Protein AF-A0A1Q9NP47-F1 (afdb_monomer_lite)

Foldseek 3Di:
DDKDFLVRDDAQWWFQDPVPRWIWGWHDWDDDQWIKTWTAGLQPRDIDIDTHGRGDMTHTFDKDKAKWKFDDDDPQWTWTARPVVRDIDIDRNVVLPPLSVVVVVCVVVVHIWMWIFIDGPPPHGRDTWGQGPNDTSDDDDDDDDDDPPPPVPPPPPPPVPPPDDDDDDDDDDDDDDDDDDDDDDDDDDDDDDDDPDDPPLPFAFDDQVLAPPRDPVLVCCCCPVVVQTTLVSLLPGDLVVSCPPPPDDSVSSVSSNVSSVVVSVD

Radius of gyration: 30.47 Å; chains: 1; bounding box: 44×69×100 Å

pLDDT: mean 70.66, std 21.63, range [24.2, 96.69]

Structure (mmCIF, N/CA/C/O backbone):
data_AF-A0A1Q9NP47-F1
#
_entry.id   AF-A0A1Q9NP47-F1
#
loop_
_atom_site.group_PDB
_atom_site.id
_atom_site.type_symbol
_atom_site.label_atom_id
_atom_site.label_alt_id
_atom_site.label_comp_id
_atom_site.label_asym_id
_atom_site.label_entity_id
_atom_site.label_seq_id
_atom_site.pdbx_PDB_ins_code
_atom_site.Cartn_x
_atom_site.Cartn_y
_atom_site.Cartn_z
_atom_site.occupancy
_atom_site.B_iso_or_equiv
_atom_site.auth_seq_id
_atom_site.auth_comp_id
_atom_site.auth_asym_id
_atom_site.auth_atom_id
_atom_site.pdbx_PDB_model_num
ATOM 1 N N . MET A 1 1 ? -14.670 -12.140 9.056 1.00 68.12 1 MET A N 1
ATOM 2 C CA . MET A 1 1 ? -15.083 -10.955 9.839 1.00 68.12 1 MET A CA 1
ATOM 3 C C . MET A 1 1 ? -15.782 -11.417 11.116 1.00 68.12 1 MET A C 1
ATOM 5 O O . MET A 1 1 ? -16.673 -12.253 11.025 1.00 68.12 1 MET A O 1
ATOM 9 N N . GLU A 1 2 ? -15.344 -10.929 12.281 1.00 85.25 2 GLU A N 1
ATOM 10 C CA . GLU A 1 2 ? -15.780 -11.351 13.629 1.00 85.25 2 GLU A CA 1
ATOM 11 C C . GLU A 1 2 ? -16.410 -10.165 14.385 1.00 85.25 2 GLU A C 1
ATOM 13 O O . GLU A 1 2 ? -15.978 -9.024 14.214 1.00 85.25 2 GLU A O 1
ATOM 18 N N . TYR A 1 3 ? -17.405 -10.425 15.241 1.00 89.94 3 TYR A N 1
ATOM 19 C CA . TYR A 1 3 ? -17.986 -9.423 16.141 1.00 89.94 3 TYR A CA 1
ATOM 20 C C . TYR A 1 3 ? -17.528 -9.639 17.588 1.00 89.94 3 TYR A C 1
ATOM 22 O O . TYR A 1 3 ? -17.576 -10.761 18.086 1.00 89.94 3 TYR A O 1
ATOM 30 N N . LYS A 1 4 ? -17.181 -8.550 18.285 1.00 90.94 4 LYS A N 1
ATOM 31 C CA . LYS A 1 4 ? -16.903 -8.531 19.734 1.00 90.94 4 LYS A CA 1
ATOM 32 C C . LYS A 1 4 ? -17.772 -7.517 20.460 1.00 90.94 4 LYS A C 1
ATOM 34 O O . LYS A 1 4 ? -18.111 -6.463 19.921 1.00 90.94 4 LYS A O 1
ATOM 39 N N . THR A 1 5 ? -18.128 -7.807 21.703 1.00 93.62 5 THR A N 1
ATOM 40 C CA . THR A 1 5 ? -18.812 -6.849 22.579 1.00 93.62 5 THR A CA 1
ATOM 41 C C . THR A 1 5 ? -17.842 -5.817 23.150 1.00 93.62 5 THR A C 1
ATOM 43 O O . THR A 1 5 ? -16.641 -6.059 23.266 1.00 93.62 5 THR A O 1
ATOM 46 N N . ALA A 1 6 ? -18.368 -4.680 23.612 1.00 91.31 6 ALA A N 1
ATOM 47 C CA . ALA A 1 6 ? -17.587 -3.623 24.263 1.00 91.31 6 ALA A CA 1
ATOM 48 C C . ALA A 1 6 ? -16.682 -4.110 25.418 1.00 91.31 6 ALA A C 1
ATOM 50 O O . ALA A 1 6 ? -15.676 -3.469 25.717 1.00 91.31 6 ALA A O 1
ATOM 51 N N . LYS A 1 7 ? -17.049 -5.210 26.093 1.00 91.25 7 LYS A N 1
ATOM 52 C CA . LYS A 1 7 ? -16.270 -5.811 27.190 1.00 91.25 7 LYS A CA 1
ATOM 53 C C . LYS A 1 7 ? -15.133 -6.719 26.713 1.00 91.25 7 LYS A C 1
ATOM 55 O O . LYS A 1 7 ? -14.188 -6.926 27.466 1.00 91.25 7 LYS A O 1
ATOM 60 N N . GLU A 1 8 ? -15.248 -7.274 25.512 1.00 93.88 8 GLU A N 1
ATOM 61 C CA . GLU A 1 8 ? -14.278 -8.211 24.930 1.00 93.88 8 GLU A CA 1
AT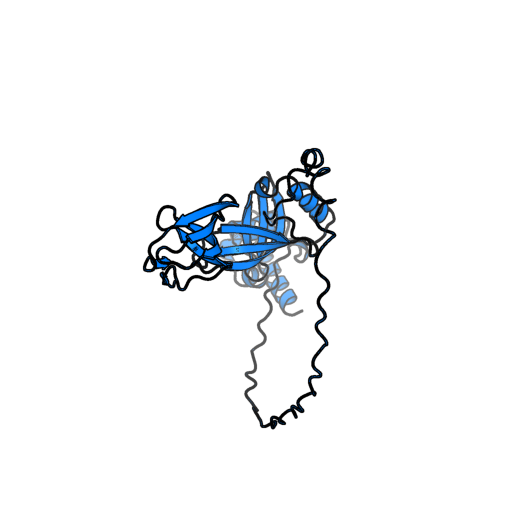OM 62 C C . GLU A 1 8 ? -13.194 -7.501 24.121 1.00 93.88 8 GLU A C 1
ATOM 64 O O . GLU A 1 8 ? -12.139 -8.086 23.871 1.00 93.88 8 GLU A O 1
ATOM 69 N N . LEU A 1 9 ? -13.453 -6.249 23.735 1.00 93.00 9 LEU A N 1
ATOM 70 C CA . LEU A 1 9 ? -12.489 -5.416 23.038 1.00 93.00 9 LEU A CA 1
ATOM 71 C C . LEU A 1 9 ? -11.222 -5.203 23.875 1.00 93.00 9 LEU A C 1
ATOM 73 O O . LEU A 1 9 ? -11.258 -5.092 25.106 1.00 93.00 9 LEU A O 1
ATOM 77 N N . LYS A 1 10 ? -10.091 -5.090 23.185 1.00 92.88 10 LYS A N 1
ATOM 78 C CA . LYS A 1 10 ? -8.774 -4.846 23.775 1.00 92.88 10 LYS A CA 1
ATOM 79 C C . LYS A 1 10 ? -8.108 -3.622 23.143 1.00 92.88 10 LYS A C 1
ATOM 81 O O . LYS A 1 10 ? -8.358 -3.298 21.982 1.00 92.88 10 LYS A O 1
ATOM 86 N N . PRO A 1 11 ? -7.222 -2.930 23.882 1.00 89.81 11 PRO A N 1
ATOM 87 C CA . PRO A 1 11 ? -6.343 -1.930 23.288 1.00 89.81 11 PRO A CA 1
ATOM 88 C C . PRO A 1 11 ? -5.580 -2.496 22.084 1.00 89.81 11 PRO A C 1
ATOM 90 O O . PRO A 1 11 ? -5.156 -3.652 22.118 1.00 89.81 11 PRO A O 1
ATOM 93 N N . LYS A 1 12 ? -5.351 -1.653 21.073 1.00 84.50 12 LYS A N 1
ATOM 94 C CA . LYS A 1 12 ? -4.722 -1.957 19.775 1.00 84.50 12 LYS A CA 1
ATOM 95 C C . LYS A 1 12 ? -5.559 -2.783 18.794 1.00 84.50 12 LYS A C 1
ATOM 97 O O . LYS A 1 12 ? -5.107 -2.961 17.669 1.00 84.50 12 LYS A O 1
ATOM 102 N N . GLU A 1 13 ? -6.748 -3.255 19.168 1.00 87.31 13 GLU A N 1
ATOM 103 C CA . GLU A 1 13 ? -7.676 -3.832 18.189 1.00 87.31 13 GLU A CA 1
ATOM 104 C C . GLU A 1 13 ? -8.268 -2.738 17.287 1.00 87.31 13 GLU A C 1
ATOM 106 O O . GLU A 1 13 ? -8.349 -1.565 17.671 1.00 87.31 13 GLU A O 1
ATOM 111 N N . TYR A 1 14 ? -8.689 -3.143 16.089 1.00 85.25 14 TYR A N 1
ATOM 112 C CA . TYR A 1 14 ? -9.306 -2.273 15.097 1.00 85.25 14 TYR A CA 1
ATOM 113 C C . TYR A 1 14 ? -10.771 -2.654 14.918 1.00 85.25 14 TYR A C 1
ATOM 115 O O . TYR A 1 14 ? -11.108 -3.836 14.839 1.00 85.25 14 TYR A O 1
ATOM 123 N N . ILE A 1 15 ? -11.644 -1.655 14.861 1.00 86.38 15 ILE A N 1
ATOM 124 C CA . ILE A 1 15 ? -13.088 -1.839 14.696 1.00 86.38 15 ILE A CA 1
ATOM 125 C C . ILE A 1 15 ? -13.610 -0.977 13.553 1.00 86.38 15 ILE A C 1
ATOM 127 O O . ILE A 1 15 ? -13.111 0.126 13.334 1.00 86.38 15 ILE A O 1
ATOM 131 N N . ILE A 1 16 ? -14.634 -1.460 12.857 1.00 80.44 16 ILE A N 1
ATOM 132 C CA . ILE A 1 16 ? -15.360 -0.683 11.849 1.00 80.44 16 ILE A CA 1
ATOM 133 C C . ILE A 1 16 ? -16.470 0.097 12.553 1.00 80.44 16 ILE A C 1
ATOM 135 O O . ILE A 1 16 ? -17.273 -0.476 13.298 1.00 80.44 16 ILE A O 1
ATOM 139 N N . ASN A 1 17 ? -16.513 1.408 12.327 1.00 75.56 17 ASN A N 1
ATOM 140 C CA . ASN A 1 17 ? -17.618 2.237 12.771 1.00 75.56 17 ASN A CA 1
ATOM 141 C C . ASN A 1 17 ? -18.866 1.926 11.934 1.00 75.56 17 ASN A C 1
ATOM 143 O O . ASN A 1 17 ? -18.848 2.212 10.737 1.00 75.56 17 ASN A O 1
ATOM 147 N N . PRO A 1 18 ? -19.961 1.417 12.527 1.00 67.75 18 PRO A N 1
ATOM 148 C CA . PRO A 1 18 ? -21.175 1.120 11.771 1.00 67.75 18 PRO A CA 1
ATOM 149 C C . PRO A 1 18 ? -21.827 2.364 11.153 1.00 67.75 18 PRO A C 1
ATOM 151 O O . PRO A 1 18 ? -22.578 2.232 10.196 1.00 67.75 18 PRO A O 1
ATOM 154 N N . ASP A 1 19 ? -21.557 3.558 11.693 1.00 74.25 19 ASP A N 1
ATOM 155 C CA . ASP A 1 19 ? -22.213 4.791 11.246 1.00 74.25 19 ASP A CA 1
ATOM 156 C C . ASP A 1 19 ? -21.455 5.506 10.116 1.00 74.25 19 ASP A C 1
ATOM 158 O O . ASP A 1 19 ? -21.981 6.446 9.522 1.00 74.25 19 ASP A O 1
ATOM 162 N N . SER A 1 20 ? -20.198 5.136 9.846 1.00 67.19 20 SER A N 1
ATOM 163 C CA . SER A 1 20 ? -19.351 5.895 8.915 1.00 67.19 20 SER A CA 1
ATOM 164 C C . SER A 1 20 ? -18.375 5.065 8.084 1.00 67.19 20 SER A C 1
ATOM 166 O O . SER A 1 20 ? -17.533 5.668 7.424 1.00 67.19 20 SER A O 1
ATOM 168 N N . ASP A 1 21 ? -18.404 3.733 8.191 1.00 64.62 21 ASP A N 1
ATOM 169 C CA . ASP A 1 21 ? -17.462 2.778 7.573 1.00 64.62 21 ASP A CA 1
ATOM 170 C C . ASP A 1 21 ? -15.966 3.067 7.829 1.00 64.62 21 ASP A C 1
ATOM 172 O O . ASP A 1 21 ? -15.079 2.427 7.267 1.00 64.62 21 ASP A O 1
ATOM 176 N N . ASN A 1 22 ? -15.656 4.014 8.719 1.00 71.50 22 ASN A N 1
ATOM 177 C CA . ASN A 1 22 ? -14.288 4.341 9.097 1.00 71.50 22 ASN A CA 1
ATOM 178 C C . ASN A 1 22 ? -13.761 3.264 10.040 1.00 71.50 22 ASN A C 1
ATOM 180 O O . ASN A 1 22 ? -14.498 2.738 10.876 1.00 71.50 22 ASN A O 1
ATOM 184 N N . VAL A 1 23 ? -12.457 3.010 9.980 1.00 77.25 23 VAL A N 1
ATOM 185 C CA . VAL A 1 23 ? -11.805 2.120 10.937 1.00 77.25 23 VAL A CA 1
ATOM 186 C C . VAL A 1 23 ? -11.191 2.905 12.073 1.00 77.25 23 VAL A C 1
ATOM 188 O O . VAL A 1 23 ? -10.493 3.902 11.881 1.00 77.25 23 VAL A O 1
ATOM 191 N N . PHE A 1 24 ? -11.464 2.428 13.278 1.00 82.81 24 PHE A N 1
ATOM 192 C CA . PHE A 1 24 ? -10.995 3.008 14.517 1.00 82.81 24 PHE A CA 1
ATOM 193 C C . PHE A 1 24 ? -10.013 2.061 15.194 1.00 82.81 24 PHE A C 1
ATOM 195 O O . PHE A 1 24 ? -10.311 0.885 15.392 1.00 82.81 24 PHE A O 1
ATOM 202 N N . GLN A 1 25 ? -8.863 2.586 15.609 1.00 85.88 25 GLN A N 1
ATOM 203 C CA . GLN A 1 25 ? -7.934 1.876 16.481 1.00 85.88 25 GLN A CA 1
ATOM 204 C C . GLN A 1 25 ? -8.279 2.163 17.940 1.00 85.88 25 GLN A C 1
ATOM 206 O O . GLN A 1 25 ? -8.319 3.321 18.367 1.00 85.88 25 GLN A O 1
ATOM 211 N N . ILE A 1 26 ? -8.473 1.118 18.735 1.00 89.50 26 ILE A N 1
ATOM 212 C CA . ILE A 1 26 ? -8.748 1.256 20.163 1.00 89.50 26 ILE A CA 1
ATOM 213 C C . ILE A 1 26 ? -7.464 1.642 20.900 1.00 89.50 26 ILE A C 1
ATOM 215 O O . ILE A 1 26 ? -6.477 0.908 20.889 1.00 89.50 26 ILE A O 1
ATOM 219 N N . ILE A 1 27 ? -7.488 2.774 21.606 1.00 89.44 27 ILE A N 1
ATOM 220 C CA . ILE A 1 27 ? -6.359 3.243 22.420 1.00 89.44 27 ILE A CA 1
ATOM 221 C C . ILE A 1 27 ? -6.476 2.693 23.840 1.00 89.44 27 ILE A C 1
ATOM 223 O O . ILE A 1 27 ? -5.550 2.067 24.349 1.00 89.44 27 ILE A O 1
ATOM 227 N N . THR A 1 28 ? -7.616 2.925 24.494 1.00 94.25 28 THR A N 1
ATOM 228 C CA . THR A 1 28 ? -7.887 2.409 25.843 1.00 94.25 28 THR A CA 1
ATOM 229 C C . THR A 1 28 ? -9.365 2.115 26.030 1.00 94.25 28 THR A C 1
ATOM 231 O O . THR A 1 28 ? -10.225 2.714 25.383 1.00 94.25 28 THR A O 1
ATOM 234 N N . ILE A 1 29 ? -9.653 1.205 26.959 1.00 95.06 29 ILE A N 1
ATOM 235 C CA . ILE A 1 29 ? -11.011 0.858 27.367 1.00 95.06 29 ILE A CA 1
ATOM 236 C C . ILE A 1 29 ? -11.077 0.946 28.886 1.00 95.06 29 ILE A C 1
ATOM 238 O O . ILE A 1 29 ? -10.273 0.336 29.592 1.00 95.06 29 ILE A O 1
ATOM 242 N N . LYS A 1 30 ? -12.050 1.698 29.395 1.00 94.81 30 LYS A N 1
ATOM 243 C CA . LYS A 1 30 ? -12.407 1.708 30.815 1.00 94.81 30 LYS A CA 1
ATOM 244 C C . LYS A 1 30 ? -13.701 0.932 30.983 1.00 94.81 30 LYS A C 1
ATOM 246 O O . LYS A 1 30 ? -14.768 1.392 30.571 1.00 94.81 30 LYS A O 1
ATOM 251 N N . LEU A 1 31 ? -13.587 -0.256 31.569 1.00 91.25 31 LEU A N 1
ATOM 252 C CA . LEU A 1 31 ? -14.731 -1.113 31.853 1.00 91.25 31 LEU A CA 1
ATOM 253 C C . LEU A 1 31 ? -15.566 -0.531 33.003 1.00 91.25 31 LEU A C 1
ATOM 255 O O . LEU A 1 31 ? -15.042 0.040 33.956 1.00 91.25 31 LEU A O 1
ATOM 259 N N . GLY A 1 32 ? -16.882 -0.679 32.896 1.00 87.50 32 GLY A N 1
ATOM 260 C CA . GLY A 1 32 ? -17.873 -0.241 33.876 1.00 87.50 32 GLY A CA 1
ATOM 261 C C . GLY A 1 32 ? -19.278 -0.603 33.392 1.00 87.50 32 GLY A C 1
ATOM 262 O O . GLY A 1 32 ? -19.419 -1.256 32.357 1.00 87.50 32 GLY A O 1
ATOM 263 N N . ASN A 1 33 ? -20.323 -0.149 34.094 1.00 87.81 33 ASN A N 1
ATOM 264 C CA . ASN A 1 33 ? -21.716 -0.365 33.657 1.00 87.81 33 ASN A CA 1
ATOM 265 C C . ASN A 1 33 ? -21.980 0.195 32.248 1.00 87.81 33 ASN A C 1
ATOM 267 O O . ASN A 1 33 ? -22.772 -0.360 31.492 1.00 87.81 33 ASN A O 1
ATOM 271 N N . LYS A 1 34 ? -21.278 1.273 31.888 1.00 92.19 34 LYS A N 1
ATOM 272 C CA . LYS A 1 34 ? -21.183 1.792 30.523 1.00 92.19 34 LYS A CA 1
ATOM 273 C C . LYS A 1 34 ? -19.702 1.906 30.154 1.00 92.19 34 LYS A C 1
ATOM 275 O O . LYS A 1 34 ? -19.054 2.837 30.646 1.00 92.19 34 LYS A O 1
ATOM 280 N N . PRO A 1 35 ? -19.143 0.956 29.382 1.00 94.00 35 PRO A N 1
ATOM 281 C CA . PRO A 1 35 ? -17.756 1.031 28.948 1.00 94.00 35 PRO A CA 1
ATOM 282 C C . PRO A 1 35 ? -17.462 2.346 28.226 1.00 94.00 35 PRO A C 1
ATOM 284 O O . PRO A 1 35 ? -18.265 2.809 27.410 1.00 94.00 35 PRO A O 1
ATOM 287 N N . ARG A 1 36 ? -16.306 2.936 28.535 1.00 95.94 36 ARG A N 1
ATOM 288 C CA . ARG A 1 36 ? -15.776 4.100 27.816 1.00 95.94 36 ARG A CA 1
ATOM 289 C C . ARG A 1 36 ? -14.622 3.649 26.944 1.00 95.94 36 ARG A C 1
ATOM 291 O O . ARG A 1 36 ? -13.658 3.078 27.458 1.00 95.94 36 ARG A O 1
ATOM 298 N N . ILE A 1 37 ? -14.738 3.888 25.648 1.00 95.50 37 ILE A N 1
ATOM 299 C CA . ILE A 1 37 ? -13.761 3.465 24.650 1.00 95.50 37 ILE A CA 1
ATOM 300 C C . ILE A 1 37 ? -13.136 4.728 24.074 1.00 95.50 37 ILE A C 1
ATOM 302 O O . ILE A 1 37 ? -13.826 5.536 23.453 1.00 95.50 37 ILE A O 1
ATOM 306 N N . MET A 1 38 ? -11.833 4.895 24.284 1.00 94.88 38 MET A N 1
ATOM 307 C CA . MET A 1 38 ? -11.046 5.897 23.573 1.00 94.88 38 MET A CA 1
ATOM 308 C C . MET A 1 38 ? -10.450 5.258 22.328 1.00 94.88 38 MET A C 1
ATOM 310 O O . MET A 1 38 ? -9.785 4.222 22.423 1.00 94.88 38 MET A O 1
ATOM 314 N N . TYR A 1 39 ? -10.636 5.896 21.182 1.00 89.25 39 TYR A N 1
ATOM 315 C CA . TYR A 1 39 ? -10.167 5.392 19.898 1.00 89.25 39 TYR A CA 1
ATOM 316 C C . TYR A 1 39 ? -9.571 6.507 19.040 1.00 89.25 39 TYR A C 1
ATOM 318 O O . TYR A 1 39 ? -9.828 7.694 19.261 1.00 89.25 39 TYR A O 1
ATOM 326 N N . ARG A 1 40 ? -8.757 6.107 18.066 1.00 81.94 40 ARG A N 1
ATOM 327 C CA . ARG A 1 40 ? -8.233 6.954 16.994 1.00 81.94 40 ARG A CA 1
ATOM 328 C C . ARG A 1 40 ? -8.942 6.588 15.702 1.00 81.94 40 ARG A C 1
ATOM 330 O O . ARG A 1 40 ? -8.904 5.426 15.309 1.00 81.94 40 ARG A O 1
ATOM 337 N N . ASP A 1 41 ? -9.560 7.564 15.054 1.00 78.31 41 ASP A N 1
ATOM 338 C CA . ASP A 1 41 ? -10.041 7.402 13.684 1.00 78.31 41 ASP A CA 1
ATOM 339 C C . ASP A 1 41 ? -8.835 7.351 12.742 1.00 78.31 41 ASP A C 1
ATOM 341 O O . ASP A 1 41 ? -8.027 8.281 12.730 1.00 78.31 41 ASP A O 1
ATOM 345 N N . LEU A 1 42 ? -8.676 6.255 11.998 1.00 69.88 42 LEU A N 1
ATOM 346 C CA . LEU A 1 42 ? -7.534 6.082 11.100 1.00 69.88 42 LEU A CA 1
ATOM 347 C C . LEU A 1 42 ? -7.600 7.014 9.885 1.00 69.88 42 LEU A C 1
ATOM 349 O O . LEU A 1 42 ? -6.559 7.375 9.352 1.00 69.88 42 LEU A O 1
ATOM 353 N N . LYS A 1 43 ? -8.787 7.479 9.482 1.00 65.69 43 LYS A N 1
ATOM 354 C CA . LYS A 1 43 ? -8.939 8.353 8.310 1.00 65.69 43 LYS A CA 1
ATOM 355 C C . LYS A 1 43 ? -8.409 9.768 8.546 1.00 65.69 43 LYS A C 1
ATOM 357 O O . LYS A 1 43 ? -7.917 10.408 7.626 1.00 65.69 43 LYS A O 1
ATOM 362 N N . ASN A 1 44 ? -8.580 10.296 9.756 1.00 65.56 44 ASN A N 1
ATOM 363 C CA . ASN A 1 44 ? -8.275 11.697 10.081 1.00 65.56 44 ASN A CA 1
ATOM 364 C C . ASN A 1 44 ? -7.393 11.856 11.331 1.00 65.56 44 ASN A C 1
ATOM 366 O O . ASN A 1 44 ? -7.189 12.974 11.804 1.00 65.56 44 ASN A O 1
ATOM 370 N N . SER A 1 45 ? -6.904 10.748 11.892 1.00 67.56 45 SER A N 1
ATOM 371 C CA . SER A 1 45 ? -6.060 10.683 13.093 1.00 67.56 45 SER A CA 1
ATOM 372 C C . SER A 1 45 ? -6.672 11.299 14.360 1.00 67.56 45 SER A C 1
ATOM 374 O O . SER A 1 45 ? -5.985 11.450 15.378 1.00 67.56 45 SER A O 1
ATOM 376 N N . LYS A 1 46 ? -7.967 11.640 14.355 1.00 78.69 46 LYS A N 1
ATOM 377 C CA . LYS A 1 46 ? -8.6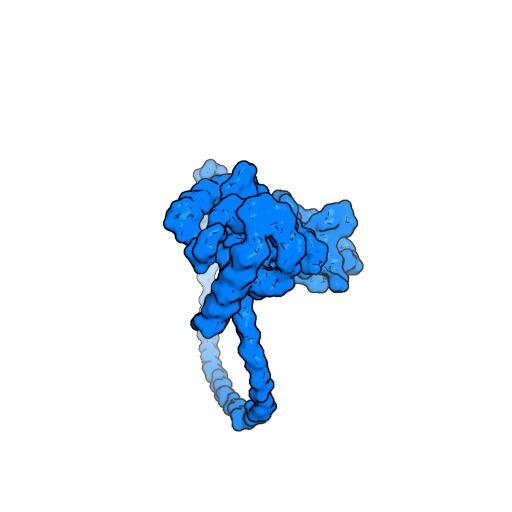35 12.273 15.493 1.00 78.69 46 LYS A CA 1
ATOM 378 C C . LYS A 1 46 ? -8.867 11.255 16.600 1.00 78.69 46 LYS A C 1
ATOM 380 O O . LYS A 1 46 ? -9.445 10.191 16.391 1.00 78.69 46 LYS A O 1
ATOM 385 N N . ILE A 1 47 ? -8.467 11.624 17.813 1.00 86.12 47 ILE A N 1
ATOM 386 C CA . ILE A 1 47 ? -8.760 10.849 19.019 1.00 86.12 47 ILE A CA 1
ATOM 387 C C . ILE A 1 47 ? -10.105 11.303 19.579 1.00 86.12 47 ILE A C 1
ATOM 389 O O . ILE A 1 47 ? -10.328 12.500 19.768 1.00 86.12 47 ILE A O 1
ATOM 393 N N . SER A 1 48 ? -10.995 10.351 19.839 1.00 90.00 48 SER A N 1
ATOM 394 C CA . SER A 1 48 ? -12.319 10.590 20.421 1.00 90.00 48 SER A CA 1
ATOM 395 C C . SER A 1 48 ? -12.637 9.545 21.494 1.00 90.00 48 SER A C 1
ATOM 397 O O . SER A 1 48 ? -11.971 8.513 21.596 1.00 90.00 48 SER A O 1
ATOM 399 N N . GLU A 1 49 ? -13.637 9.830 22.328 1.00 94.75 49 GLU A N 1
ATOM 400 C CA . GLU A 1 49 ? -14.162 8.906 23.337 1.00 94.75 49 GLU A CA 1
ATOM 401 C C . GLU A 1 49 ? -15.645 8.651 23.056 1.00 94.75 49 GLU A C 1
ATOM 403 O O . GLU A 1 49 ? -16.397 9.592 22.800 1.00 94.75 49 GLU A O 1
ATOM 408 N N . ILE A 1 50 ? -16.067 7.389 23.137 1.00 92.88 50 ILE A N 1
ATOM 409 C CA . ILE A 1 50 ? -17.480 6.996 23.120 1.00 92.88 50 ILE A CA 1
ATOM 410 C C . ILE A 1 50 ? -17.838 6.245 24.396 1.00 92.88 50 ILE A C 1
ATOM 412 O O . ILE A 1 50 ? -17.036 5.497 24.961 1.00 92.88 50 ILE A O 1
ATOM 416 N N . ILE A 1 51 ? -19.080 6.430 24.834 1.00 95.75 51 ILE A N 1
ATOM 417 C CA . ILE A 1 51 ? -19.671 5.709 25.958 1.00 95.75 51 ILE A CA 1
ATOM 418 C C . ILE A 1 51 ? -20.763 4.814 25.390 1.00 95.75 51 ILE A C 1
ATOM 420 O O . ILE A 1 51 ? -21.718 5.308 24.793 1.00 95.75 51 ILE A O 1
ATOM 424 N N . VAL A 1 52 ? -20.633 3.505 25.578 1.00 93.38 52 VAL A N 1
ATOM 425 C CA . VAL A 1 52 ? -21.533 2.516 24.966 1.00 93.38 52 VAL A CA 1
ATOM 426 C C . VAL A 1 52 ? -22.143 1.585 26.006 1.00 93.38 52 VAL A C 1
ATOM 428 O O . VAL A 1 52 ? -21.730 1.562 27.167 1.00 93.38 52 VAL A O 1
ATOM 431 N N . SER A 1 53 ? -23.164 0.824 25.608 1.00 93.25 53 SER A N 1
ATOM 432 C CA . SER A 1 53 ? -23.665 -0.273 26.435 1.00 93.25 53 SER A CA 1
ATOM 433 C C . SER A 1 53 ? -22.657 -1.426 26.447 1.00 93.25 53 SER A C 1
ATOM 435 O O . SER A 1 53 ? -21.951 -1.662 25.467 1.00 93.25 53 SER A O 1
ATOM 437 N N . SER A 1 54 ? -22.603 -2.185 27.544 1.00 90.25 54 SER A N 1
ATOM 438 C CA . SER A 1 54 ? -21.700 -3.339 27.665 1.00 90.25 54 SER A CA 1
ATOM 439 C C . SER A 1 54 ? -21.926 -4.430 26.621 1.00 90.25 54 SER A C 1
ATOM 441 O O . SER A 1 54 ? -21.018 -5.211 26.362 1.00 90.25 54 SER A O 1
ATOM 443 N N . HIS A 1 55 ? -23.127 -4.482 26.048 1.00 91.19 55 HIS A N 1
ATOM 444 C CA . HIS A 1 55 ? -23.544 -5.477 25.063 1.00 91.19 55 HIS A CA 1
ATOM 445 C C . HIS A 1 55 ? -23.475 -4.954 23.626 1.00 91.19 55 HIS A C 1
ATOM 447 O O . HIS A 1 55 ? -23.812 -5.689 22.703 1.00 91.19 55 HIS A O 1
ATOM 453 N N . LYS A 1 56 ? -23.062 -3.694 23.415 1.00 91.44 56 LYS A N 1
ATOM 454 C CA . LYS A 1 56 ? -22.860 -3.164 22.067 1.00 91.44 56 LYS A CA 1
ATOM 455 C C . LYS A 1 56 ? -21.793 -4.009 21.373 1.00 91.44 56 LYS A C 1
ATOM 457 O O . LYS A 1 56 ? -20.696 -4.169 21.908 1.00 91.44 56 LYS A O 1
ATOM 462 N N . GLN A 1 57 ? -22.149 -4.549 20.213 1.00 92.06 57 GLN A N 1
ATOM 463 C CA . GLN A 1 57 ? -21.253 -5.311 19.356 1.00 92.06 57 GLN A CA 1
ATOM 464 C C . GLN A 1 57 ? -20.554 -4.387 18.360 1.00 92.06 57 GLN A C 1
ATOM 466 O O . GLN A 1 57 ? -21.151 -3.429 17.861 1.00 92.06 57 GLN A O 1
ATOM 471 N N . PHE A 1 58 ? -19.297 -4.707 18.083 1.00 90.25 58 PHE A N 1
ATOM 472 C CA . PHE A 1 58 ? -18.432 -4.034 17.130 1.00 90.25 58 PHE A CA 1
ATOM 473 C C . PHE A 1 58 ? -17.865 -5.066 16.169 1.00 90.25 58 PHE A C 1
ATOM 475 O O . PHE A 1 58 ? -17.454 -6.150 16.588 1.00 90.25 58 PHE A O 1
ATOM 482 N N . LEU A 1 59 ? -17.856 -4.714 14.889 1.00 84.75 59 LEU A N 1
ATOM 483 C CA . LEU A 1 59 ? -17.218 -5.510 13.855 1.00 84.75 59 LEU A CA 1
ATOM 484 C C . LEU A 1 59 ? -15.711 -5.266 13.920 1.00 84.75 59 LEU A C 1
ATOM 486 O O . LEU A 1 59 ? -15.276 -4.116 13.830 1.00 84.75 59 LEU A O 1
ATOM 490 N N . LEU A 1 60 ? -14.926 -6.326 14.094 1.00 83.69 60 LEU A N 1
ATOM 491 C CA . LEU A 1 60 ? -13.471 -6.227 14.052 1.00 83.69 60 LEU A CA 1
ATOM 492 C C . LEU A 1 60 ? -13.003 -6.025 12.611 1.00 83.69 60 LEU A C 1
ATOM 494 O O . LEU A 1 60 ? -13.428 -6.744 11.703 1.00 83.69 60 LEU A O 1
ATOM 498 N N . ALA A 1 61 ? -12.099 -5.066 12.431 1.00 76.50 61 ALA A N 1
ATOM 499 C CA . ALA A 1 61 ? -11.339 -4.910 11.204 1.00 76.50 61 ALA A CA 1
ATOM 500 C C . ALA A 1 61 ? -10.056 -5.739 11.312 1.00 76.50 61 ALA A C 1
ATOM 502 O O . ALA A 1 61 ? -9.280 -5.583 12.258 1.00 76.50 61 ALA A O 1
ATOM 503 N N . GLU A 1 62 ? -9.832 -6.610 10.335 1.00 70.44 62 GLU A N 1
ATOM 504 C CA . GLU A 1 62 ? -8.557 -7.294 10.174 1.00 70.44 62 GLU A CA 1
ATOM 505 C C . GLU A 1 62 ? -7.634 -6.391 9.363 1.00 70.44 62 GLU A C 1
ATOM 507 O O . GLU A 1 62 ? -7.925 -6.069 8.209 1.00 70.44 62 GLU A O 1
ATOM 512 N N . ILE A 1 63 ? -6.575 -5.920 10.023 1.00 68.56 63 ILE A N 1
ATOM 513 C CA . ILE A 1 63 ? -5.564 -5.061 9.420 1.00 68.56 63 ILE A CA 1
ATOM 514 C C . ILE A 1 63 ? -4.363 -5.918 9.071 1.00 68.56 63 ILE A C 1
ATOM 516 O O . ILE A 1 63 ? -3.706 -6.469 9.954 1.00 68.56 63 ILE A O 1
ATOM 520 N N . GLU A 1 64 ? -4.077 -5.983 7.784 1.00 67.00 64 GLU A N 1
ATOM 521 C CA . GLU A 1 64 ? -2.904 -6.642 7.241 1.00 67.00 64 GLU A CA 1
ATOM 522 C C . GLU A 1 64 ? -1.850 -5.588 6.908 1.00 67.00 64 GLU A C 1
ATOM 524 O O . GLU A 1 64 ? -2.156 -4.509 6.394 1.00 67.00 64 GLU A O 1
ATOM 529 N N . GLU A 1 65 ? -0.601 -5.897 7.234 1.00 71.19 65 GLU A N 1
ATOM 530 C CA . GLU A 1 65 ? 0.545 -5.050 6.938 1.00 71.19 65 GLU A CA 1
ATOM 531 C C . GLU A 1 65 ? 1.314 -5.630 5.759 1.00 71.19 65 GLU A C 1
ATOM 533 O O . GLU A 1 65 ? 1.696 -6.800 5.762 1.00 71.19 65 GLU A O 1
ATOM 538 N N . PHE A 1 66 ? 1.565 -4.784 4.773 1.00 69.81 66 PHE A N 1
ATOM 539 C CA . PHE A 1 66 ? 2.222 -5.147 3.531 1.00 69.81 66 PHE A CA 1
ATOM 540 C C . PHE A 1 66 ? 3.466 -4.295 3.332 1.00 69.81 66 PHE A C 1
ATOM 542 O O . PHE A 1 66 ? 3.428 -3.080 3.533 1.00 69.81 66 PHE A O 1
ATOM 549 N N . SER A 1 67 ? 4.547 -4.928 2.892 1.00 75.25 67 SER A N 1
ATOM 550 C CA . SER A 1 67 ? 5.764 -4.238 2.478 1.00 75.25 67 SER A CA 1
ATOM 551 C C . SER A 1 67 ? 5.721 -3.951 0.981 1.00 75.25 67 SER A C 1
ATOM 553 O O . SER A 1 67 ? 5.616 -4.860 0.161 1.00 75.25 67 SER A O 1
ATOM 555 N N . TYR A 1 68 ? 5.853 -2.681 0.634 1.00 77.75 68 TYR A N 1
ATOM 556 C CA . TYR 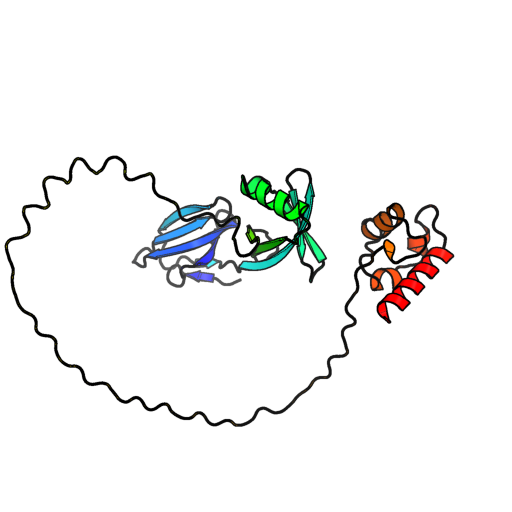A 1 68 ? 6.013 -2.180 -0.723 1.00 77.75 68 TYR A CA 1
ATOM 557 C C . TYR A 1 68 ? 7.400 -1.560 -0.863 1.00 77.75 68 TYR A C 1
ATOM 559 O O . TYR A 1 68 ? 7.984 -1.140 0.132 1.00 77.75 68 TYR A O 1
ATOM 567 N N . GLN A 1 69 ? 7.925 -1.430 -2.077 1.00 79.81 69 GLN A N 1
ATOM 568 C CA . GLN A 1 69 ? 9.018 -0.490 -2.323 1.00 79.81 69 GLN A CA 1
ATOM 569 C C . GLN A 1 69 ? 8.566 0.643 -3.224 1.00 79.81 69 GLN A C 1
ATOM 571 O O . GLN A 1 69 ? 7.719 0.473 -4.101 1.00 79.81 69 GLN A O 1
ATOM 576 N N . MET A 1 70 ? 9.160 1.807 -3.010 1.00 79.62 70 MET A N 1
ATOM 577 C CA . MET A 1 70 ? 8.967 2.954 -3.875 1.00 79.62 70 MET A CA 1
ATOM 578 C C . MET A 1 70 ? 9.489 2.632 -5.274 1.00 79.62 70 MET A C 1
ATOM 580 O O . MET A 1 70 ? 10.649 2.255 -5.436 1.00 79.62 70 MET A O 1
ATOM 584 N N . ASN A 1 71 ? 8.625 2.784 -6.272 1.00 82.06 71 ASN A N 1
ATOM 585 C CA . ASN A 1 71 ? 8.947 2.561 -7.676 1.00 82.06 71 ASN A CA 1
ATOM 586 C C . ASN A 1 71 ? 9.315 3.884 -8.360 1.00 82.06 71 ASN A C 1
ATOM 588 O O . ASN A 1 71 ? 10.391 4.012 -8.933 1.00 82.06 71 ASN A O 1
ATOM 592 N N . TYR A 1 72 ? 8.440 4.888 -8.272 1.00 83.62 72 TYR A N 1
ATOM 593 C CA . TYR A 1 72 ? 8.697 6.252 -8.743 1.00 83.62 72 TYR A CA 1
ATOM 594 C C . TYR A 1 72 ? 7.743 7.252 -8.076 1.00 83.62 72 TYR A C 1
ATOM 596 O O . TYR A 1 72 ? 6.804 6.874 -7.374 1.00 83.62 72 TYR A O 1
ATOM 604 N N . TYR A 1 73 ? 7.972 8.548 -8.288 1.00 81.62 73 TYR A N 1
ATOM 605 C CA . TYR A 1 73 ? 7.054 9.608 -7.873 1.00 81.62 73 TYR A CA 1
ATOM 606 C C . TYR A 1 73 ? 6.745 10.550 -9.035 1.00 81.62 73 TYR A C 1
ATOM 608 O O . TYR A 1 73 ? 7.600 10.822 -9.876 1.00 81.62 73 TYR A O 1
ATOM 616 N N . SER A 1 74 ? 5.515 11.055 -9.092 1.00 83.56 74 SER A N 1
ATOM 617 C CA . SER A 1 74 ? 5.059 12.000 -10.118 1.00 83.56 74 SER A CA 1
ATOM 618 C C . SER A 1 74 ? 3.851 12.768 -9.595 1.00 83.56 74 SER A C 1
ATOM 620 O O . SER A 1 74 ? 2.976 12.181 -8.965 1.00 83.56 74 SER A O 1
ATOM 622 N N . ASP A 1 75 ? 3.817 14.083 -9.821 1.00 80.12 75 ASP A N 1
ATOM 623 C CA . ASP A 1 75 ? 2.674 14.948 -9.488 1.00 80.12 75 ASP A CA 1
ATOM 624 C C . ASP A 1 75 ? 2.188 14.806 -8.034 1.00 80.12 75 ASP A C 1
ATOM 626 O O . ASP A 1 75 ? 0.999 14.700 -7.761 1.00 80.12 75 ASP A O 1
ATOM 630 N N . ASN A 1 76 ? 3.140 14.775 -7.092 1.00 77.62 76 ASN A N 1
ATOM 631 C CA . ASN A 1 76 ? 2.941 14.508 -5.657 1.00 77.62 76 ASN A CA 1
ATOM 632 C C . ASN A 1 76 ? 2.408 13.118 -5.292 1.00 77.62 76 ASN A C 1
ATOM 634 O O . ASN A 1 76 ? 2.295 12.832 -4.106 1.00 77.62 76 ASN A O 1
ATOM 638 N N . ASN A 1 77 ? 2.189 12.228 -6.253 1.00 78.19 77 ASN A N 1
ATOM 639 C CA . ASN A 1 77 ? 1.870 10.834 -5.988 1.00 78.19 77 ASN A CA 1
ATOM 640 C C . ASN A 1 77 ? 3.142 9.991 -5.862 1.00 78.19 77 ASN A C 1
ATOM 642 O O . ASN A 1 77 ? 4.129 10.199 -6.578 1.00 78.19 77 ASN A O 1
ATOM 646 N N . LEU A 1 78 ? 3.089 9.020 -4.960 1.00 77.19 78 LEU A N 1
ATOM 647 C CA . LEU A 1 78 ? 4.060 7.949 -4.816 1.00 77.19 78 LEU A CA 1
ATOM 648 C C . LEU A 1 78 ? 3.483 6.683 -5.433 1.00 77.19 78 LEU A C 1
ATOM 650 O O . LEU A 1 78 ? 2.371 6.273 -5.106 1.00 77.19 78 LEU A O 1
ATOM 654 N N . TYR A 1 79 ? 4.263 6.064 -6.304 1.00 82.62 79 TYR A N 1
ATOM 655 C CA . TYR A 1 79 ? 3.943 4.787 -6.914 1.00 82.62 79 TYR A CA 1
ATOM 656 C C . TYR A 1 79 ? 4.782 3.742 -6.201 1.00 82.62 79 TYR A C 1
ATOM 658 O O . TYR A 1 79 ? 6.015 3.823 -6.189 1.00 82.62 79 TYR A O 1
ATOM 666 N N . ILE A 1 80 ? 4.109 2.812 -5.537 1.00 80.88 80 ILE A N 1
ATOM 667 C CA . ILE A 1 80 ? 4.730 1.809 -4.676 1.00 80.88 80 ILE A CA 1
ATOM 668 C C . ILE A 1 80 ? 4.348 0.425 -5.182 1.00 80.88 80 ILE A C 1
ATOM 670 O O . ILE A 1 80 ? 3.216 0.215 -5.604 1.00 80.88 80 ILE A O 1
ATOM 674 N N . MET A 1 81 ? 5.285 -0.514 -5.155 1.00 80.44 81 MET A N 1
ATOM 675 C CA . MET A 1 81 ? 5.110 -1.847 -5.727 1.00 80.44 81 MET A CA 1
ATOM 676 C C . MET A 1 81 ? 5.433 -2.925 -4.699 1.00 80.44 81 MET A C 1
ATOM 678 O O . MET A 1 81 ? 6.465 -2.857 -4.030 1.00 80.44 81 MET A O 1
ATOM 682 N N . ASP A 1 82 ? 4.559 -3.918 -4.570 1.00 79.12 82 ASP A N 1
ATOM 683 C CA . ASP A 1 82 ? 4.876 -5.150 -3.850 1.00 79.12 82 ASP A CA 1
ATOM 684 C C . ASP A 1 82 ? 5.640 -6.061 -4.810 1.00 79.12 82 ASP A C 1
ATOM 686 O O . ASP A 1 82 ? 5.126 -6.470 -5.846 1.00 79.12 82 ASP A O 1
ATOM 690 N N . TYR A 1 83 ? 6.888 -6.379 -4.481 1.00 69.38 83 TYR A N 1
ATOM 691 C CA . TYR A 1 83 ? 7.766 -7.160 -5.357 1.00 69.38 83 TYR A CA 1
ATOM 692 C C . TYR A 1 83 ? 7.439 -8.658 -5.380 1.00 69.38 83 TYR A C 1
ATOM 694 O O . TYR A 1 83 ? 8.020 -9.390 -6.181 1.00 69.38 83 TYR A O 1
ATOM 702 N N . ASN A 1 84 ? 6.525 -9.126 -4.526 1.00 73.00 84 ASN A N 1
ATOM 703 C CA . ASN A 1 84 ? 6.040 -10.504 -4.563 1.00 73.00 84 ASN A CA 1
ATOM 704 C C . ASN A 1 84 ? 4.863 -10.661 -5.526 1.00 73.00 84 ASN A C 1
ATOM 706 O O . ASN A 1 84 ? 4.749 -11.685 -6.196 1.00 73.00 84 ASN A O 1
ATOM 710 N N . THR A 1 85 ? 3.982 -9.662 -5.573 1.00 75.50 85 THR A N 1
ATOM 711 C CA . THR A 1 85 ? 2.744 -9.697 -6.365 1.00 75.50 85 THR A CA 1
ATOM 712 C C . THR A 1 85 ? 2.820 -8.846 -7.631 1.00 75.50 85 THR A C 1
ATOM 714 O O . THR A 1 85 ? 1.963 -8.979 -8.501 1.00 75.50 85 THR A O 1
ATOM 717 N N . TYR A 1 86 ? 3.836 -7.984 -7.741 1.00 75.00 86 TYR A N 1
ATOM 718 C CA . TYR A 1 86 ? 3.961 -6.922 -8.745 1.00 75.00 86 TYR A CA 1
ATOM 719 C C . TYR A 1 86 ? 2.751 -5.978 -8.786 1.00 75.00 86 TYR A C 1
ATOM 721 O O . TYR A 1 86 ? 2.532 -5.275 -9.774 1.00 75.00 86 TYR A O 1
ATOM 729 N N . GLU A 1 87 ? 1.962 -5.945 -7.709 1.00 72.62 87 GLU A N 1
ATOM 730 C CA . GLU A 1 87 ? 0.855 -5.014 -7.561 1.00 72.62 87 GLU A CA 1
ATOM 731 C C . GLU A 1 87 ? 1.419 -3.615 -7.296 1.00 72.62 87 GLU A C 1
ATOM 733 O O . GLU A 1 87 ? 2.146 -3.396 -6.321 1.00 72.62 87 GLU A O 1
ATOM 738 N N . GLU A 1 88 ? 1.081 -2.667 -8.171 1.00 76.19 88 GLU A N 1
ATOM 739 C CA . GLU A 1 88 ? 1.381 -1.252 -7.976 1.00 76.19 88 GLU A CA 1
ATOM 740 C C . GLU A 1 88 ? 0.188 -0.544 -7.333 1.00 76.19 88 GLU A C 1
ATOM 742 O O . GLU A 1 88 ? -0.964 -0.714 -7.739 1.00 76.19 88 GLU A O 1
ATOM 747 N N . ILE A 1 89 ? 0.480 0.282 -6.337 1.00 71.62 89 ILE A N 1
ATOM 748 C CA . ILE A 1 89 ? -0.490 1.115 -5.639 1.00 71.62 89 ILE A CA 1
ATOM 749 C C . ILE A 1 89 ? -0.038 2.564 -5.750 1.00 71.62 89 ILE A C 1
ATOM 751 O O . ILE A 1 89 ? 1.151 2.880 -5.666 1.00 71.62 89 ILE A O 1
ATOM 755 N N . ILE A 1 90 ? -1.011 3.450 -5.933 1.00 73.50 90 ILE A N 1
ATOM 756 C CA . ILE A 1 90 ? -0.793 4.890 -5.994 1.00 73.50 90 ILE A CA 1
ATOM 757 C C . ILE A 1 90 ? -1.180 5.483 -4.648 1.00 73.50 90 ILE A C 1
ATOM 759 O O . ILE A 1 90 ? -2.264 5.220 -4.123 1.00 73.50 90 ILE A O 1
ATOM 763 N N . PHE A 1 91 ? -0.290 6.296 -4.101 1.00 69.44 91 PHE A N 1
ATOM 764 C CA . PHE A 1 91 ? -0.465 6.948 -2.820 1.00 69.44 91 PHE A CA 1
ATOM 765 C C . PHE A 1 91 ? -0.301 8.454 -2.977 1.00 69.44 91 PHE A C 1
ATOM 767 O O . PHE A 1 91 ? 0.702 8.909 -3.526 1.00 69.44 91 PHE A O 1
ATOM 774 N N . ASP A 1 92 ? -1.262 9.236 -2.488 1.00 67.88 92 ASP A N 1
ATOM 775 C CA . ASP A 1 92 ? -1.118 10.690 -2.467 1.00 67.88 92 ASP A CA 1
ATOM 776 C C . ASP A 1 92 ? -0.038 11.069 -1.446 1.00 67.88 92 ASP A C 1
ATOM 778 O O . ASP A 1 92 ? -0.218 10.935 -0.237 1.00 67.88 92 ASP A O 1
ATOM 782 N N . GLY A 1 93 ? 1.107 11.541 -1.933 1.00 66.56 93 GLY A N 1
ATOM 783 C CA . GLY A 1 93 ? 2.236 11.944 -1.104 1.00 66.56 93 GLY A CA 1
ATOM 784 C C . GLY A 1 93 ? 1.983 13.223 -0.309 1.00 66.56 93 GLY A C 1
ATOM 785 O O . GLY A 1 93 ? 2.789 13.542 0.566 1.00 66.56 93 GLY A O 1
ATOM 786 N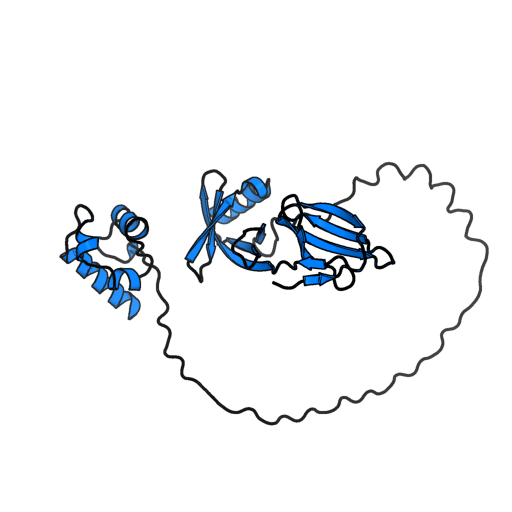 N . SER A 1 94 ? 0.881 13.947 -0.553 1.00 66.88 94 SER A N 1
ATOM 787 C CA . SER A 1 94 ? 0.495 15.123 0.240 1.00 66.88 94 SER A CA 1
ATOM 788 C C . SER A 1 94 ? 0.335 14.799 1.727 1.00 66.88 94 SER A C 1
ATOM 790 O O . SER A 1 94 ? 0.637 15.639 2.579 1.00 66.88 94 SER A O 1
ATOM 792 N N . ILE A 1 95 ? -0.053 13.562 2.047 1.00 62.12 95 ILE A N 1
ATOM 793 C CA . ILE A 1 95 ? -0.280 13.139 3.428 1.00 62.12 95 ILE A CA 1
ATOM 794 C C . ILE A 1 95 ? 1.010 13.049 4.249 1.00 62.12 95 ILE A C 1
ATOM 796 O O . ILE A 1 95 ? 0.955 13.078 5.471 1.00 62.12 95 ILE A O 1
ATOM 800 N N . LEU A 1 96 ? 2.162 12.972 3.582 1.00 64.00 96 LEU A N 1
ATOM 801 C CA . LEU A 1 96 ? 3.478 12.876 4.214 1.00 64.00 96 LEU A CA 1
ATOM 802 C C . LEU A 1 96 ? 4.042 14.248 4.581 1.00 64.00 96 LEU A C 1
ATOM 804 O O . LEU A 1 96 ? 5.103 14.343 5.186 1.00 64.00 96 LEU A O 1
ATOM 808 N N . GLY A 1 97 ? 3.378 15.334 4.174 1.00 68.75 97 GLY A N 1
ATOM 809 C CA . GLY A 1 97 ? 3.788 16.693 4.506 1.00 68.75 97 GLY A CA 1
ATOM 810 C C . GLY A 1 97 ? 5.264 16.970 4.199 1.00 68.75 97 GLY A C 1
ATOM 811 O O . GLY A 1 97 ? 5.690 16.970 3.042 1.00 68.75 97 GLY A O 1
ATOM 812 N N . ASN A 1 98 ? 6.046 17.248 5.245 1.00 65.88 98 ASN A N 1
ATOM 813 C CA . ASN A 1 98 ? 7.470 17.560 5.113 1.00 65.88 98 ASN A CA 1
ATOM 814 C C . ASN A 1 98 ? 8.326 16.322 4.810 1.00 65.88 98 ASN A C 1
ATOM 816 O O . ASN A 1 98 ? 9.342 16.460 4.126 1.00 65.88 98 ASN A O 1
ATOM 820 N N . ASP A 1 99 ? 7.886 15.135 5.224 1.00 67.31 99 ASP A N 1
ATOM 821 C CA . ASP A 1 99 ? 8.618 13.876 5.063 1.00 67.31 99 ASP A CA 1
ATOM 822 C C . ASP A 1 99 ? 8.674 13.434 3.592 1.00 67.31 99 ASP A C 1
ATOM 824 O O . ASP A 1 99 ? 9.592 12.727 3.178 1.00 67.31 99 ASP A O 1
ATOM 828 N N . LEU A 1 100 ? 7.766 13.945 2.746 1.00 74.38 100 LEU A N 1
ATOM 829 C CA . LEU A 1 100 ? 7.826 13.755 1.293 1.00 74.38 100 LEU A CA 1
ATOM 830 C C . LEU A 1 100 ? 9.137 14.287 0.690 1.00 74.38 100 LEU A C 1
ATOM 832 O O . LEU A 1 100 ? 9.629 13.735 -0.295 1.00 74.38 100 LEU A O 1
ATOM 836 N N . LYS A 1 101 ? 9.695 15.376 1.233 1.00 74.00 101 LYS A N 1
ATOM 837 C CA . LYS A 1 101 ? 10.946 15.957 0.715 1.00 74.00 101 LYS A CA 1
ATOM 838 C C . LYS A 1 101 ? 12.140 15.067 1.035 1.00 74.00 101 LYS A C 1
ATOM 840 O O . LYS A 1 101 ? 12.965 14.831 0.153 1.00 74.00 101 LYS A O 1
ATOM 845 N N . ASP A 1 102 ? 12.193 14.553 2.258 1.00 73.12 102 ASP A N 1
ATOM 846 C CA . ASP A 1 102 ? 13.264 13.665 2.707 1.00 73.12 102 ASP A CA 1
ATOM 847 C C . ASP A 1 102 ? 13.205 12.333 1.952 1.00 73.12 102 ASP A C 1
ATOM 849 O O . ASP A 1 102 ? 14.221 11.870 1.433 1.00 73.12 102 ASP A O 1
ATOM 853 N N . LEU A 1 103 ? 11.997 11.794 1.756 1.00 76.31 103 LEU A N 1
ATOM 854 C CA . LEU A 1 103 ? 11.743 10.617 0.925 1.00 76.31 103 LEU A CA 1
ATOM 855 C C . LEU A 1 103 ? 12.240 10.788 -0.518 1.00 76.31 103 LEU A C 1
ATOM 857 O O . LEU A 1 103 ? 12.887 9.897 -1.063 1.00 76.31 103 LEU A O 1
ATOM 861 N N . LYS A 1 104 ? 11.949 11.932 -1.150 1.00 76.31 104 LYS A N 1
ATOM 862 C CA . LYS A 1 104 ? 12.402 12.215 -2.522 1.00 76.31 104 LYS A CA 1
ATOM 863 C C . LYS A 1 104 ? 13.925 12.265 -2.603 1.00 76.31 104 LYS A C 1
ATOM 865 O O . LYS A 1 104 ? 14.498 11.642 -3.484 1.00 76.31 104 LYS A O 1
ATOM 870 N N . SER A 1 105 ? 14.574 12.928 -1.645 1.00 81.00 105 SER A N 1
ATOM 871 C CA . SER A 1 105 ? 16.040 12.999 -1.565 1.00 81.00 105 SER A CA 1
ATOM 872 C C . SER A 1 105 ? 16.683 11.613 -1.405 1.00 81.00 105 SER A C 1
ATOM 874 O O . SER A 1 105 ? 17.658 11.278 -2.081 1.00 81.00 105 SER A O 1
ATOM 876 N N . GLU A 1 106 ? 16.107 10.773 -0.542 1.00 76.88 106 GLU A N 1
ATOM 877 C CA . GLU A 1 106 ? 16.508 9.374 -0.358 1.00 76.88 106 GLU A CA 1
ATOM 878 C C . GLU A 1 106 ? 16.387 8.581 -1.668 1.00 76.88 106 GLU A C 1
ATOM 880 O O . GLU A 1 106 ? 17.337 7.903 -2.069 1.00 76.88 106 GLU A O 1
ATOM 885 N N . PHE A 1 107 ? 15.259 8.719 -2.363 1.00 79.69 107 PHE A N 1
ATOM 886 C CA . PHE A 1 107 ? 14.975 8.001 -3.602 1.00 79.69 107 PHE A CA 1
ATOM 887 C C . PHE A 1 107 ? 15.889 8.453 -4.749 1.00 79.69 107 PHE A C 1
ATOM 889 O O . PHE A 1 107 ? 16.506 7.623 -5.418 1.00 79.69 107 PHE A O 1
ATOM 896 N N . ASP A 1 108 ? 16.057 9.767 -4.923 1.00 80.06 108 ASP A N 1
ATOM 897 C CA . ASP A 1 108 ? 16.924 10.369 -5.943 1.00 80.06 108 ASP A CA 1
ATOM 898 C C . ASP A 1 108 ? 18.403 9.981 -5.736 1.00 80.06 108 ASP A C 1
ATOM 900 O O . ASP A 1 108 ? 19.177 9.925 -6.693 1.00 80.06 108 ASP A O 1
ATOM 904 N N . SER A 1 109 ? 18.799 9.633 -4.503 1.00 79.31 109 SER A N 1
ATOM 905 C CA . SER A 1 109 ? 20.132 9.092 -4.196 1.00 79.31 109 SER A CA 1
ATOM 906 C C . SER A 1 109 ? 20.343 7.635 -4.646 1.00 79.31 109 SER A C 1
ATOM 908 O O . SER A 1 109 ? 21.415 7.067 -4.423 1.00 79.31 109 SER A O 1
ATOM 910 N N . GLY A 1 110 ? 19.335 7.021 -5.274 1.00 74.00 110 GLY A N 1
ATOM 911 C CA . GLY A 1 110 ? 19.364 5.641 -5.757 1.00 74.00 110 GLY A CA 1
ATOM 912 C C . GLY A 1 110 ? 19.183 4.600 -4.653 1.00 74.00 110 GLY A C 1
ATOM 913 O O . GLY A 1 110 ? 19.460 3.420 -4.873 1.00 74.00 110 GLY A O 1
ATOM 914 N N . LYS A 1 111 ? 18.749 5.012 -3.455 1.00 72.00 111 LYS A N 1
ATOM 915 C CA . LYS A 1 111 ? 18.436 4.082 -2.368 1.00 72.00 111 LYS A CA 1
ATOM 916 C C . LYS A 1 111 ? 17.032 3.529 -2.569 1.00 72.00 111 LYS A C 1
ATOM 918 O O . LYS A 1 111 ? 16.084 4.282 -2.766 1.00 72.00 111 LYS A O 1
ATOM 923 N N . GLY A 1 112 ? 16.905 2.206 -2.481 1.00 67.94 112 GLY A N 1
ATOM 924 C CA . GLY A 1 112 ? 15.599 1.565 -2.383 1.00 67.94 112 GLY A CA 1
ATOM 925 C C . GLY A 1 112 ? 14.905 2.006 -1.097 1.00 67.94 112 GLY A C 1
ATOM 926 O O . GLY A 1 112 ? 15.516 1.984 -0.026 1.00 67.94 112 GLY A O 1
ATOM 927 N N . ILE A 1 113 ? 13.646 2.418 -1.212 1.00 73.56 113 ILE A N 1
ATOM 928 C CA . ILE A 1 113 ? 12.815 2.813 -0.076 1.00 73.56 113 ILE A CA 1
ATOM 929 C C . ILE A 1 113 ? 11.725 1.772 0.102 1.00 73.56 113 ILE A C 1
ATOM 931 O O . ILE A 1 113 ? 10.963 1.530 -0.828 1.00 73.56 113 ILE A O 1
ATOM 935 N N . GLU A 1 114 ? 11.638 1.188 1.294 1.00 72.62 114 GLU A N 1
ATOM 936 C CA . GLU A 1 114 ? 10.543 0.302 1.678 1.00 72.62 114 GLU A CA 1
ATOM 937 C C . GLU A 1 114 ? 9.421 1.107 2.361 1.00 72.62 114 GLU A C 1
ATOM 939 O O . GLU A 1 114 ? 9.661 2.070 3.089 1.00 72.62 114 GLU A O 1
ATOM 944 N N . LEU A 1 115 ? 8.171 0.743 2.103 1.00 70.75 115 LEU A N 1
ATOM 945 C CA . LEU A 1 115 ? 6.971 1.355 2.662 1.00 70.75 115 LEU A CA 1
ATOM 946 C C . LEU A 1 115 ? 6.108 0.260 3.273 1.00 70.75 115 LEU A C 1
ATOM 948 O O . LEU A 1 115 ? 5.943 -0.799 2.675 1.00 70.75 115 LEU A O 1
ATOM 952 N N . LYS A 1 116 ? 5.522 0.524 4.440 1.00 69.44 116 LYS A N 1
ATOM 953 C CA . LYS A 1 116 ? 4.635 -0.420 5.116 1.00 69.44 116 LYS A CA 1
ATOM 954 C C . LYS A 1 116 ? 3.201 0.082 5.076 1.00 69.44 116 LYS A C 1
ATOM 956 O O . LYS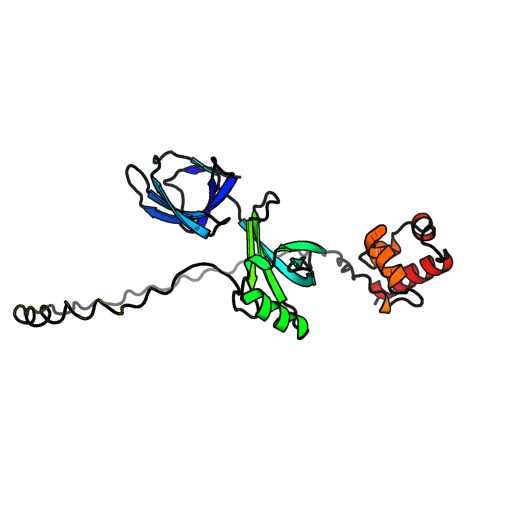 A 1 116 ? 2.833 1.070 5.702 1.00 69.44 116 LYS A O 1
ATOM 961 N N . VAL A 1 117 ? 2.356 -0.604 4.326 1.00 67.06 117 VAL A N 1
ATOM 962 C CA . VAL A 1 117 ? 0.969 -0.191 4.115 1.00 67.06 117 VAL A CA 1
ATOM 963 C C . VAL A 1 117 ? 0.041 -1.087 4.916 1.00 67.06 117 VAL A C 1
ATOM 965 O O . VAL A 1 117 ? 0.141 -2.308 4.838 1.00 67.06 117 VAL A O 1
ATOM 968 N N . GLN A 1 118 ? -0.878 -0.483 5.670 1.00 64.44 118 GLN A N 1
ATOM 969 C CA . GLN A 1 118 ? -1.939 -1.203 6.367 1.00 64.44 118 GLN A CA 1
ATOM 970 C C . GLN A 1 118 ? -3.208 -1.215 5.506 1.00 64.44 118 GLN A C 1
ATOM 972 O O . GLN A 1 118 ? -3.794 -0.163 5.224 1.00 64.44 118 GLN A O 1
ATOM 977 N N . LYS A 1 119 ? -3.645 -2.406 5.086 1.00 59.91 119 LYS A N 1
ATOM 978 C CA . LYS A 1 119 ? -4.913 -2.613 4.366 1.00 59.91 119 LYS A CA 1
ATOM 979 C C . LYS A 1 119 ? -5.921 -3.315 5.278 1.00 59.91 119 LYS A C 1
ATOM 981 O O . LYS A 1 119 ? -5.535 -4.097 6.143 1.00 59.91 119 LYS A O 1
ATOM 986 N N . ILE A 1 120 ? -7.216 -3.072 5.065 1.00 58.88 120 ILE A N 1
ATOM 987 C CA . ILE A 1 120 ? -8.247 -4.004 5.554 1.00 58.88 120 ILE A CA 1
ATOM 988 C C . ILE A 1 120 ? -8.246 -5.194 4.606 1.00 58.88 120 ILE A C 1
ATOM 990 O O . ILE A 1 120 ? -8.248 -4.982 3.390 1.00 58.88 120 ILE A O 1
ATOM 994 N N . ALA A 1 121 ? -8.353 -6.409 5.141 1.00 51.62 121 ALA A N 1
ATOM 995 C CA . ALA A 1 121 ? -8.450 -7.662 4.380 1.00 51.62 121 ALA A CA 1
ATOM 996 C C . ALA A 1 121 ? -9.563 -7.700 3.290 1.00 51.62 121 ALA A C 1
ATOM 998 O O . ALA A 1 121 ? -9.671 -8.661 2.537 1.00 51.62 121 ALA A O 1
ATOM 999 N N . SER A 1 122 ? -10.401 -6.660 3.166 1.00 41.00 122 SER A N 1
ATOM 1000 C CA . SER A 1 122 ? -11.462 -6.499 2.160 1.00 41.00 122 SER A CA 1
ATOM 1001 C C . SER A 1 122 ? -11.144 -5.497 1.029 1.00 41.00 122 SER A C 1
ATOM 1003 O O . SER A 1 122 ? -12.066 -4.889 0.490 1.00 41.00 122 SER A O 1
ATOM 1005 N N . ASN A 1 123 ? -9.873 -5.299 0.655 1.00 39.00 123 ASN A N 1
ATOM 1006 C CA . ASN A 1 123 ? -9.411 -4.415 -0.441 1.00 39.00 123 ASN A CA 1
ATOM 1007 C C . ASN A 1 123 ? -9.589 -2.894 -0.234 1.00 39.00 123 ASN A C 1
ATOM 1009 O O . ASN A 1 123 ? -9.389 -2.120 -1.169 1.00 39.00 123 ASN A O 1
ATOM 1013 N N . ALA A 1 124 ? -9.910 -2.434 0.977 1.00 34.88 124 ALA A N 1
ATOM 1014 C CA . ALA A 1 124 ? -9.936 -1.007 1.297 1.00 34.88 124 ALA A CA 1
ATOM 1015 C C . ALA A 1 124 ? -8.591 -0.575 1.910 1.00 34.88 124 ALA A C 1
ATOM 1017 O O . ALA A 1 124 ? -8.199 -1.051 2.981 1.00 34.88 124 ALA A O 1
ATOM 1018 N N . VAL A 1 125 ? -7.874 0.327 1.230 1.00 38.88 125 VAL A N 1
ATOM 1019 C CA . VAL A 1 125 ? -6.658 0.965 1.760 1.00 38.88 125 VAL A CA 1
ATOM 1020 C C . VAL A 1 125 ? -7.074 1.959 2.843 1.00 38.88 125 VAL A C 1
ATOM 1022 O O . VAL A 1 125 ? -7.810 2.902 2.563 1.00 38.88 125 VAL A O 1
ATOM 1025 N N . LEU A 1 126 ? -6.629 1.739 4.082 1.00 41.66 126 LEU A N 1
ATOM 1026 C CA . LEU A 1 126 ? -6.981 2.600 5.213 1.00 41.66 126 LEU A CA 1
ATOM 1027 C C . LEU A 1 126 ? -5.993 3.732 5.415 1.00 41.66 126 LEU A C 1
ATOM 1029 O O . LEU A 1 126 ? -6.391 4.888 5.513 1.00 41.66 126 LEU A O 1
ATOM 1033 N N . THR A 1 127 ? -4.717 3.372 5.510 1.00 44.22 127 THR A N 1
ATOM 1034 C CA . THR A 1 127 ? -3.611 4.264 5.853 1.00 44.22 127 THR A CA 1
ATOM 1035 C C . THR A 1 127 ? -2.302 3.578 5.469 1.00 44.22 127 THR A C 1
ATOM 1037 O O . THR A 1 127 ? -2.074 2.426 5.838 1.00 44.22 127 THR A O 1
ATOM 1040 N N . GLY A 1 128 ? -1.425 4.273 4.747 1.00 36.47 128 GLY A N 1
ATOM 1041 C CA . GLY A 1 128 ? -0.048 3.830 4.515 1.00 36.47 128 GLY A CA 1
ATOM 1042 C C . GLY A 1 128 ? 0.900 4.551 5.463 1.00 36.47 128 GLY A C 1
ATOM 1043 O O . GLY A 1 128 ? 0.689 5.731 5.738 1.00 36.47 128 GLY A O 1
ATOM 1044 N N . TYR A 1 129 ? 1.929 3.866 5.957 1.00 47.12 129 TYR A N 1
ATOM 1045 C CA . TYR A 1 129 ? 3.025 4.512 6.666 1.00 47.12 129 TYR A CA 1
ATOM 1046 C C . TYR A 1 129 ? 4.364 4.174 6.009 1.00 47.12 129 TYR A C 1
ATOM 1048 O O . TYR A 1 129 ? 4.586 3.103 5.447 1.00 47.12 129 TYR A O 1
ATOM 1056 N N . ILE A 1 130 ? 5.279 5.130 6.020 1.00 42.03 130 ILE A N 1
ATOM 1057 C CA . ILE A 1 130 ? 6.566 4.972 5.347 1.00 42.03 130 ILE A CA 1
ATOM 1058 C C . ILE A 1 130 ? 7.614 4.592 6.380 1.00 42.03 130 ILE A C 1
ATOM 1060 O O . ILE A 1 130 ? 7.681 5.211 7.440 1.00 42.03 130 ILE A O 1
ATOM 1064 N N . VAL A 1 131 ? 8.455 3.605 6.071 1.00 35.53 131 VAL A N 1
ATOM 1065 C CA . VAL A 1 131 ? 9.603 3.241 6.909 1.00 35.53 131 VAL A CA 1
ATOM 1066 C C . VAL A 1 131 ? 10.885 3.373 6.091 1.00 35.53 131 VAL A C 1
ATOM 1068 O O . VAL A 1 131 ? 11.268 2.464 5.367 1.00 35.53 131 VAL A O 1
ATOM 1071 N N . VAL A 1 132 ? 11.592 4.494 6.230 1.00 31.75 132 VAL A N 1
ATOM 1072 C CA . VAL A 1 132 ? 12.914 4.687 5.616 1.00 31.75 132 VAL A CA 1
ATOM 1073 C C . VAL A 1 132 ? 13.994 4.356 6.639 1.00 31.75 132 VAL A C 1
ATOM 1075 O O . VAL A 1 132 ? 14.073 5.000 7.676 1.00 31.75 132 VAL A O 1
ATOM 1078 N N . LYS A 1 133 ? 14.866 3.377 6.352 1.00 26.27 133 LYS A N 1
ATOM 1079 C CA . LYS A 1 133 ? 16.062 3.058 7.172 1.00 26.27 133 LYS A CA 1
ATOM 1080 C C . LYS A 1 133 ? 15.778 2.897 8.676 1.00 26.27 133 LYS A C 1
ATOM 1082 O O . LYS A 1 133 ? 16.434 3.528 9.501 1.00 26.27 133 LYS A O 1
ATOM 1087 N N . GLU A 1 134 ? 14.775 2.096 9.033 1.00 26.05 134 GLU A N 1
ATOM 1088 C CA . GLU A 1 134 ? 14.321 1.912 10.429 1.00 26.05 134 GLU A CA 1
ATOM 1089 C C . GLU A 1 134 ? 13.757 3.184 11.107 1.00 26.05 134 GLU A C 1
ATOM 1091 O O . GLU A 1 134 ? 13.307 3.123 12.252 1.00 26.05 134 GLU A O 1
ATOM 1096 N N . GLN A 1 135 ? 13.698 4.323 10.407 1.00 25.05 135 GLN A N 1
ATOM 1097 C CA . GLN A 1 135 ? 12.918 5.495 10.792 1.00 25.05 135 GLN A CA 1
ATOM 1098 C C . GLN A 1 135 ? 11.535 5.414 10.151 1.00 25.05 135 GLN A C 1
ATOM 1100 O O . GLN A 1 135 ? 11.367 5.394 8.933 1.00 25.05 135 GLN A O 1
ATOM 1105 N N . ILE A 1 136 ? 10.515 5.362 11.001 1.00 32.34 136 ILE A N 1
ATOM 1106 C CA . ILE A 1 136 ? 9.131 5.515 10.568 1.00 32.34 136 ILE A CA 1
ATOM 1107 C C . ILE A 1 136 ? 8.945 6.994 10.210 1.00 32.34 136 ILE A C 1
ATOM 1109 O O . ILE A 1 136 ? 8.984 7.842 11.101 1.00 32.34 136 ILE A O 1
ATOM 1113 N N . LEU A 1 137 ? 8.799 7.289 8.917 1.00 32.84 137 LEU A N 1
ATOM 1114 C CA . LEU A 1 137 ? 8.651 8.646 8.388 1.00 32.84 137 LEU A CA 1
ATOM 1115 C C . LEU A 1 137 ? 7.224 9.187 8.511 1.00 32.84 137 LEU A C 1
ATOM 1117 O O . LEU A 1 137 ? 7.053 10.386 8.386 1.00 32.84 137 LEU A O 1
ATOM 1121 N N . ASP A 1 138 ? 6.224 8.357 8.839 1.00 36.28 138 ASP A N 1
ATOM 1122 C CA . ASP A 1 138 ? 5.055 8.868 9.565 1.00 36.28 138 ASP A CA 1
ATOM 1123 C C . ASP A 1 138 ? 4.330 7.786 10.382 1.00 36.28 138 ASP A C 1
ATOM 1125 O O . ASP A 1 138 ? 3.824 6.800 9.858 1.00 36.28 138 ASP A O 1
ATOM 1129 N N . VAL A 1 139 ? 4.264 8.015 11.693 1.00 34.84 139 VAL A N 1
ATOM 1130 C CA . VAL A 1 139 ? 3.198 7.574 12.594 1.00 34.84 139 VAL A CA 1
ATOM 1131 C C . VAL A 1 139 ? 2.787 8.837 13.337 1.00 34.84 139 VAL A C 1
ATOM 1133 O O . VAL A 1 139 ? 3.461 9.270 14.274 1.00 34.84 139 VAL A O 1
ATOM 1136 N N . GLN A 1 140 ? 1.642 9.408 12.989 1.00 26.70 140 GLN A N 1
ATOM 1137 C CA . GLN A 1 140 ? 0.958 10.346 13.870 1.00 26.70 140 GLN A CA 1
ATOM 1138 C C . GLN A 1 140 ? 0.058 9.528 14.820 1.00 26.70 140 GLN A C 1
ATOM 1140 O O . GLN A 1 140 ? -0.805 8.772 14.386 1.00 26.70 140 GLN A O 1
ATOM 1145 N N . ILE A 1 141 ? 0.158 9.574 16.160 1.00 31.02 141 ILE A N 1
ATOM 1146 C CA . ILE A 1 141 ? 0.737 10.563 17.094 1.00 31.02 141 ILE A CA 1
ATOM 1147 C C . ILE A 1 141 ? 1.125 9.842 18.425 1.00 31.02 141 ILE A C 1
ATOM 1149 O O . ILE A 1 141 ? 0.374 8.957 18.860 1.00 31.02 141 ILE A O 1
ATOM 1153 N N . PRO A 1 142 ? 2.202 10.242 19.144 1.00 24.20 142 PRO A N 1
ATOM 1154 C CA . PRO A 1 142 ? 1.989 11.005 20.381 1.00 24.20 142 PRO A CA 1
ATOM 1155 C C . PRO A 1 142 ? 2.809 12.304 20.463 1.00 24.20 142 PRO A C 1
ATOM 1157 O O . PRO A 1 142 ? 3.958 12.402 20.047 1.00 24.20 142 PRO A O 1
ATOM 1160 N N . GLN A 1 143 ? 2.138 13.313 21.021 1.00 34.56 143 GLN A N 1
ATOM 1161 C CA . GLN A 1 143 ? 2.479 14.735 21.037 1.00 34.56 143 GLN A CA 1
ATOM 1162 C C . GLN A 1 143 ? 3.723 15.057 21.874 1.00 34.56 143 GLN A C 1
ATOM 1164 O O . GLN A 1 143 ? 3.945 14.441 22.917 1.00 34.56 143 GLN A O 1
ATOM 1169 N N . LYS A 1 144 ? 4.432 16.144 21.531 1.00 30.27 144 LYS A N 1
ATOM 1170 C CA . LYS A 1 144 ? 5.146 16.918 22.556 1.00 30.27 144 LYS A CA 1
ATOM 1171 C C . LYS A 1 144 ? 4.250 18.033 23.107 1.00 30.27 144 LYS A C 1
ATOM 1173 O O . LYS A 1 144 ? 3.507 18.661 22.353 1.00 30.27 144 LYS A O 1
ATOM 1178 N N . PRO A 1 145 ? 4.303 18.259 24.428 1.00 31.25 145 PRO A N 1
ATOM 1179 C CA . PRO A 1 145 ? 3.450 19.207 25.125 1.00 31.25 145 PRO A CA 1
ATOM 1180 C C . PRO A 1 145 ? 3.701 20.629 24.627 1.00 31.25 145 PRO A C 1
ATOM 1182 O O . PRO A 1 145 ? 4.840 21.010 24.347 1.00 31.25 145 PRO A O 1
ATOM 1185 N N . LYS A 1 146 ? 2.651 21.459 24.626 1.00 30.50 146 LYS A N 1
ATOM 1186 C CA . LYS A 1 146 ? 2.859 22.906 24.732 1.00 30.50 146 LYS A CA 1
ATOM 1187 C C . LYS A 1 146 ? 3.708 23.149 25.984 1.00 30.50 146 LYS A C 1
ATOM 1189 O O . LYS A 1 146 ? 3.364 22.697 27.074 1.00 30.50 146 LYS A O 1
ATOM 1194 N N . SER A 1 147 ? 4.850 23.791 25.766 1.00 31.70 147 SER A N 1
ATOM 1195 C CA . SER A 1 147 ? 5.906 24.072 26.735 1.00 31.70 147 SER A CA 1
ATOM 1196 C C . SER A 1 147 ? 5.369 24.513 28.116 1.00 31.70 147 SER A C 1
ATOM 1198 O O . SER A 1 147 ? 4.426 25.304 28.172 1.00 31.70 147 SER A O 1
ATOM 1200 N N . PRO A 1 148 ? 5.981 24.090 29.243 1.00 36.69 148 PRO A N 1
ATOM 1201 C CA . PRO A 1 148 ? 5.576 24.429 30.617 1.00 36.69 148 PRO A CA 1
ATOM 1202 C C . PRO A 1 148 ? 5.923 25.877 31.036 1.00 36.69 148 PRO A C 1
ATOM 1204 O O . PRO A 1 148 ? 6.096 26.186 32.220 1.00 36.69 148 PRO A O 1
ATOM 1207 N N . GLY A 1 149 ? 6.022 26.796 30.078 1.00 38.44 149 GLY A N 1
ATOM 1208 C CA . GLY A 1 149 ? 6.390 28.195 30.281 1.00 38.44 149 GLY A CA 1
ATOM 1209 C C . GLY A 1 149 ? 5.217 29.069 30.721 1.00 38.44 149 GLY A C 1
ATOM 1210 O O . GLY A 1 149 ? 4.835 29.959 29.973 1.00 38.44 149 GLY A O 1
ATOM 1211 N N . LYS A 1 150 ? 4.634 28.770 31.894 1.00 44.12 150 LYS A N 1
ATOM 1212 C CA . LYS A 1 150 ? 3.918 29.683 32.828 1.00 44.12 150 LYS A CA 1
ATOM 1213 C C . LYS A 1 150 ? 3.142 28.900 33.905 1.00 44.12 150 LYS A C 1
ATOM 1215 O O . LYS A 1 150 ? 1.979 29.151 34.181 1.00 44.12 150 LYS A O 1
ATOM 1220 N N . LEU A 1 151 ? 3.786 27.923 34.543 1.00 38.56 151 LEU A N 1
ATOM 1221 C CA . LEU A 1 151 ? 3.324 27.366 35.831 1.00 38.56 151 LEU A CA 1
ATOM 1222 C C . LEU A 1 151 ? 4.467 27.251 36.857 1.00 38.56 151 LEU A C 1
ATOM 1224 O O . LEU A 1 151 ? 4.303 26.659 37.921 1.00 38.56 151 LEU A O 1
ATOM 1228 N N . LYS A 1 152 ? 5.608 27.895 36.576 1.00 43.53 152 LYS A N 1
ATOM 1229 C CA . LYS A 1 152 ? 6.630 28.270 37.561 1.00 43.53 152 LYS A CA 1
ATOM 1230 C C . LYS A 1 152 ? 6.459 29.743 37.947 1.00 43.53 152 LYS A C 1
ATOM 1232 O O . LYS A 1 152 ? 7.334 30.549 37.695 1.00 43.53 152 LYS A O 1
ATOM 1237 N N . GLU A 1 153 ? 5.317 30.086 38.539 1.00 47.09 153 GLU A N 1
ATOM 1238 C CA . GLU A 1 153 ? 5.192 31.333 39.320 1.00 47.09 153 GLU A CA 1
ATOM 1239 C C . GLU A 1 153 ? 4.115 31.295 40.424 1.00 47.09 153 GLU A C 1
ATOM 1241 O O . GLU A 1 153 ? 3.917 32.276 41.123 1.00 47.09 153 GLU A O 1
ATOM 1246 N N . LYS A 1 154 ? 3.453 30.149 40.672 1.00 47.34 154 LYS A N 1
ATOM 1247 C CA . LYS A 1 154 ? 2.515 29.996 41.812 1.00 47.34 154 LYS A CA 1
ATOM 1248 C C . LYS A 1 154 ? 2.705 28.735 42.668 1.00 47.34 154 LYS A C 1
ATOM 1250 O O . LYS A 1 154 ? 1.823 28.361 43.432 1.00 47.34 154 LYS A O 1
ATOM 1255 N N . LYS A 1 155 ? 3.859 28.065 42.573 1.00 45.38 155 LYS A N 1
ATOM 1256 C CA . LYS A 1 155 ? 4.215 26.918 43.439 1.00 45.38 155 LYS A CA 1
ATOM 1257 C C . LYS A 1 155 ? 5.549 27.086 44.175 1.00 45.38 155 LYS A C 1
ATOM 1259 O O . LYS A 1 155 ? 6.134 26.097 44.602 1.00 45.38 155 LYS A O 1
ATOM 1264 N N . LYS A 1 156 ? 6.017 28.327 44.351 1.00 46.59 156 LYS A N 1
ATOM 1265 C CA . LYS A 1 156 ? 7.168 28.626 45.219 1.00 46.59 156 LYS A CA 1
ATOM 1266 C C . LYS A 1 156 ? 6.793 28.789 46.705 1.00 46.59 156 LYS A C 1
ATOM 1268 O O . LYS A 1 156 ? 7.691 28.817 47.523 1.00 46.59 156 LYS A O 1
ATOM 1273 N N . ASP A 1 157 ? 5.500 28.745 47.050 1.00 51.34 157 ASP A N 1
ATOM 1274 C CA . ASP A 1 157 ? 4.999 28.973 48.423 1.00 51.34 157 ASP A CA 1
ATOM 1275 C C . ASP A 1 157 ? 4.465 27.728 49.161 1.00 51.34 157 ASP A C 1
ATOM 1277 O O . ASP A 1 157 ? 3.790 27.842 50.183 1.00 51.34 157 ASP A O 1
ATOM 1281 N N . ARG A 1 158 ? 4.701 26.504 48.667 1.00 54.72 158 ARG A N 1
ATOM 1282 C CA . ARG A 1 158 ? 4.054 25.307 49.258 1.00 54.72 158 ARG A CA 1
ATOM 1283 C C . ARG A 1 158 ? 4.927 24.066 49.445 1.00 54.72 158 ARG A C 1
ATOM 1285 O O . ARG A 1 158 ? 4.386 22.987 49.660 1.00 54.72 158 ARG A O 1
ATOM 1292 N N . LEU A 1 159 ? 6.253 24.216 49.403 1.00 43.06 159 LEU A N 1
ATOM 1293 C CA . LEU A 1 159 ? 7.218 23.124 49.623 1.00 43.06 159 LEU A CA 1
ATOM 1294 C C . LEU A 1 159 ? 8.124 23.314 50.854 1.00 43.06 159 LEU A C 1
ATOM 1296 O O . LEU A 1 159 ? 8.939 22.443 51.132 1.00 43.06 159 LEU A O 1
ATOM 1300 N N . GLU A 1 160 ? 7.921 24.376 51.642 1.00 50.72 160 GLU A N 1
ATOM 1301 C CA . GLU A 1 160 ? 8.583 24.561 52.948 1.00 50.72 160 GLU A CA 1
ATOM 1302 C C . GLU A 1 160 ? 7.760 24.081 54.156 1.00 50.72 160 GLU A C 1
ATOM 1304 O O . GLU A 1 160 ? 8.235 24.155 55.280 1.00 50.72 160 GLU A O 1
ATOM 1309 N N . LYS A 1 161 ? 6.546 23.539 53.974 1.00 50.62 161 LYS A N 1
ATOM 1310 C CA . LYS A 1 161 ? 5.676 23.156 55.110 1.00 50.62 161 LYS A CA 1
ATOM 1311 C C . LYS A 1 161 ? 5.424 21.662 55.320 1.00 50.62 161 LYS A C 1
ATOM 1313 O O . LYS A 1 161 ? 4.564 21.310 56.116 1.00 50.62 161 LYS A O 1
ATOM 1318 N N . VAL A 1 162 ? 6.173 20.769 54.671 1.00 43.41 162 VAL A N 1
ATOM 1319 C CA . VAL A 1 162 ? 6.057 19.317 54.926 1.00 43.41 162 VAL A CA 1
ATOM 1320 C C . VAL A 1 162 ? 7.446 18.679 55.019 1.00 43.41 162 VAL A C 1
ATOM 1322 O O . VAL A 1 162 ? 7.830 17.846 54.205 1.00 43.41 162 VAL A O 1
ATOM 1325 N N . LYS A 1 163 ? 8.243 19.134 55.991 1.00 42.72 163 LYS A N 1
ATOM 1326 C CA . LYS A 1 163 ? 9.470 18.458 56.454 1.00 42.72 163 LYS A CA 1
ATOM 1327 C C . LYS A 1 163 ? 9.544 18.335 57.979 1.00 42.72 163 LYS A C 1
ATOM 1329 O O . LYS A 1 163 ? 10.598 18.048 58.526 1.00 42.72 163 LYS A O 1
ATOM 1334 N N . GLU A 1 164 ? 8.412 18.472 58.656 1.00 44.78 164 GLU A N 1
ATOM 1335 C CA . GLU A 1 164 ? 8.274 18.050 60.043 1.00 44.78 164 GLU A CA 1
ATOM 1336 C C . GLU A 1 164 ? 7.138 17.040 60.120 1.00 44.78 164 GLU A C 1
ATOM 1338 O O . GLU A 1 164 ? 6.070 17.268 59.552 1.00 44.78 164 GLU A O 1
ATOM 1343 N N . LYS A 1 165 ? 7.384 15.957 60.860 1.00 40.34 165 LYS A N 1
ATOM 1344 C CA . LYS A 1 165 ? 6.508 14.800 61.099 1.00 40.34 165 LYS A CA 1
ATOM 1345 C C . LYS A 1 165 ? 6.555 13.744 59.995 1.00 40.34 165 LYS A C 1
ATOM 1347 O O . LYS A 1 165 ? 5.788 13.745 59.042 1.00 40.34 165 LYS A O 1
ATOM 1352 N N . SER A 1 166 ? 7.476 12.803 60.150 1.00 41.06 166 SER A N 1
ATOM 1353 C CA . SER A 1 166 ? 7.155 11.560 60.864 1.00 41.06 166 SER A CA 1
ATOM 1354 C C . SER A 1 166 ? 8.225 10.531 60.533 1.00 41.06 166 SER A C 1
ATOM 1356 O O . SER A 1 166 ? 8.198 9.868 59.501 1.00 41.06 166 SER A O 1
ATOM 1358 N N . SER A 1 167 ? 9.196 10.448 61.432 1.00 46.47 167 SER A N 1
ATOM 1359 C CA . SER A 1 167 ? 10.021 9.272 61.641 1.00 46.47 167 SER A CA 1
ATOM 1360 C C . SER A 1 167 ? 9.129 8.128 62.116 1.00 46.47 167 SER A C 1
ATOM 1362 O O . SER A 1 167 ? 8.614 8.197 63.228 1.00 46.47 167 SER A O 1
ATOM 1364 N N . GLU A 1 168 ? 8.987 7.071 61.324 1.00 36.16 168 GLU A N 1
ATOM 1365 C CA . GLU A 1 168 ? 8.765 5.751 61.904 1.00 36.16 168 GLU A CA 1
ATOM 1366 C C . GLU A 1 168 ? 9.394 4.667 61.030 1.00 36.16 168 GLU A C 1
ATOM 1368 O O . GLU A 1 168 ? 9.280 4.654 59.804 1.00 36.16 168 GLU A O 1
ATOM 1373 N N . SER A 1 169 ? 10.167 3.838 61.721 1.00 46.41 169 SER A N 1
ATOM 1374 C CA . SER A 1 169 ? 11.026 2.772 61.229 1.00 46.41 169 SER A CA 1
ATOM 1375 C C . SER A 1 169 ? 10.204 1.605 60.683 1.00 46.41 169 SER A C 1
ATOM 1377 O O . SER A 1 169 ? 9.228 1.196 61.304 1.00 46.41 169 SER A O 1
ATOM 1379 N N . LEU A 1 170 ? 10.642 1.019 59.569 1.00 35.69 170 LEU A N 1
ATOM 1380 C CA . LEU A 1 170 ? 10.210 -0.303 59.118 1.00 35.69 170 LEU A CA 1
ATOM 1381 C C . LEU A 1 170 ? 11.449 -1.072 58.657 1.00 35.69 170 LEU A C 1
ATOM 1383 O O . LEU A 1 170 ? 12.016 -0.800 57.598 1.00 35.69 170 LEU A O 1
ATOM 1387 N N . GLU A 1 171 ? 11.887 -2.010 59.495 1.00 51.81 171 GLU A N 1
ATOM 1388 C CA . GLU A 1 171 ? 12.953 -2.953 59.173 1.00 51.81 171 GLU A CA 1
ATOM 1389 C C . GLU A 1 171 ? 12.543 -3.896 58.025 1.00 51.81 171 GLU A C 1
ATOM 1391 O O . GLU A 1 171 ? 11.374 -4.282 57.909 1.00 51.81 171 GLU A O 1
ATOM 1396 N N . PRO A 1 172 ? 13.494 -4.325 57.177 1.00 47.16 172 PRO A N 1
ATOM 1397 C CA . PRO A 1 172 ? 13.217 -5.254 56.093 1.00 47.16 172 PRO A CA 1
ATOM 1398 C C . PRO A 1 172 ? 13.194 -6.712 56.583 1.00 47.16 172 PRO A C 1
ATOM 1400 O O . PRO A 1 172 ? 14.183 -7.241 57.090 1.00 47.16 172 PRO A O 1
ATOM 1403 N N . MET A 1 173 ? 12.078 -7.408 56.344 1.00 50.69 173 MET A N 1
ATOM 1404 C CA . MET A 1 173 ? 11.999 -8.868 56.462 1.00 50.69 173 MET A CA 1
ATOM 1405 C C . MET A 1 173 ? 12.908 -9.560 55.433 1.00 50.69 173 MET A C 1
ATOM 1407 O O . MET A 1 173 ? 12.798 -9.336 54.225 1.00 50.69 173 MET A O 1
ATOM 1411 N N . LYS A 1 174 ? 13.758 -10.471 55.920 1.00 48.25 174 LYS A N 1
ATOM 1412 C CA . LYS A 1 174 ? 14.516 -11.445 55.121 1.00 48.25 174 LYS A CA 1
ATOM 1413 C C . LYS A 1 174 ? 13.549 -12.393 54.396 1.00 48.25 174 LYS A C 1
ATOM 1415 O O . LYS A 1 174 ? 12.671 -12.975 55.026 1.00 48.25 174 LYS A O 1
ATOM 1420 N N . ARG A 1 175 ? 13.734 -12.587 53.087 1.00 48.25 175 ARG A N 1
ATOM 1421 C CA . ARG A 1 175 ? 13.106 -13.672 52.313 1.00 48.25 175 ARG A CA 1
ATOM 1422 C C . ARG A 1 175 ? 14.190 -14.614 51.801 1.00 48.25 175 ARG A C 1
ATOM 1424 O O . ARG A 1 175 ? 15.141 -14.163 51.168 1.00 48.25 175 ARG A O 1
ATOM 1431 N N . GLU A 1 176 ? 14.038 -15.902 52.085 1.00 41.09 176 GLU A N 1
ATOM 1432 C CA . GLU A 1 176 ? 14.880 -16.970 51.544 1.00 41.09 176 GLU A CA 1
ATOM 1433 C C . GLU A 1 176 ? 14.563 -17.241 50.059 1.00 41.09 176 GLU A C 1
ATOM 1435 O O . GLU A 1 176 ? 13.413 -17.084 49.633 1.00 41.09 176 GLU A O 1
ATOM 1440 N N . PRO A 1 177 ? 15.554 -17.666 49.252 1.00 39.88 177 PRO A N 1
ATOM 1441 C CA . PRO A 1 177 ? 15.340 -18.038 47.860 1.00 39.88 177 PRO A CA 1
ATOM 1442 C C . PRO A 1 177 ? 14.773 -19.461 47.743 1.00 39.88 177 PRO A C 1
ATOM 1444 O O . PRO A 1 177 ? 15.369 -20.437 48.197 1.00 39.88 177 PRO A O 1
ATOM 1447 N N . SER A 1 178 ? 13.626 -19.592 47.075 1.00 39.16 178 SER A N 1
ATOM 1448 C CA . SER A 1 178 ? 13.040 -20.884 46.718 1.00 39.16 178 SER A CA 1
ATOM 1449 C C . SER A 1 178 ? 13.790 -21.525 45.544 1.00 39.16 178 SER A C 1
ATOM 1451 O O . SER A 1 178 ? 13.959 -20.947 44.471 1.00 39.16 178 SER A O 1
ATOM 1453 N N . SER A 1 179 ? 14.243 -22.759 45.771 1.00 49.38 179 SER A N 1
ATOM 1454 C CA . SER A 1 179 ? 14.908 -23.632 44.805 1.00 49.38 179 SER A CA 1
ATOM 1455 C C . SER A 1 179 ? 13.890 -24.210 43.818 1.00 49.38 179 SER A C 1
ATOM 1457 O O . SER A 1 179 ? 13.189 -25.173 44.126 1.00 49.38 179 SER A O 1
ATOM 1459 N N . ILE A 1 180 ? 13.803 -23.639 42.616 1.00 44.41 180 ILE A N 1
ATOM 1460 C CA . ILE A 1 180 ? 13.061 -24.246 41.505 1.00 44.41 180 ILE A CA 1
ATOM 1461 C C . ILE A 1 180 ? 14.071 -24.933 40.584 1.00 44.41 180 ILE A C 1
ATOM 1463 O O . ILE A 1 180 ? 14.753 -24.295 39.785 1.00 44.41 180 ILE A O 1
ATOM 1467 N N . LYS A 1 181 ? 14.171 -26.262 40.704 1.00 49.47 181 LYS A N 1
ATOM 1468 C CA . LYS A 1 181 ? 14.871 -27.110 39.729 1.00 49.47 181 LYS A CA 1
ATOM 1469 C C . LYS A 1 181 ? 14.079 -27.149 38.409 1.00 49.47 181 LYS A C 1
ATOM 1471 O O . LYS A 1 181 ? 12.890 -27.472 38.442 1.00 49.47 181 LYS A O 1
ATOM 1476 N N . PRO A 1 182 ? 14.708 -26.918 37.244 1.00 42.88 182 PRO A N 1
ATOM 1477 C CA . PRO A 1 182 ? 14.058 -27.107 35.950 1.00 42.88 182 PRO A CA 1
ATOM 1478 C C . PRO A 1 182 ? 13.883 -28.601 35.618 1.00 42.88 182 PRO A C 1
ATOM 1480 O O . PRO A 1 182 ? 14.819 -29.398 35.724 1.00 42.88 182 PRO A O 1
ATOM 1483 N N . LYS A 1 183 ? 12.673 -28.986 35.191 1.00 42.91 183 LYS A N 1
ATOM 1484 C CA . LYS A 1 183 ? 12.376 -30.319 34.639 1.00 42.91 183 LYS A CA 1
ATOM 1485 C C . LYS A 1 183 ? 12.981 -30.452 33.235 1.00 42.91 183 LYS A C 1
ATOM 1487 O O . LYS A 1 183 ? 12.705 -29.643 32.356 1.00 42.91 183 LYS A O 1
ATOM 1492 N N . LYS A 1 184 ? 13.766 -31.516 33.026 1.00 43.88 184 LYS A N 1
ATOM 1493 C CA . LYS A 1 184 ? 14.228 -31.987 31.710 1.00 43.88 184 LYS A CA 1
ATOM 1494 C C . LYS A 1 184 ? 13.023 -32.389 30.851 1.00 43.88 184 LYS A C 1
ATOM 1496 O O . LYS A 1 184 ? 12.290 -33.299 31.230 1.00 43.88 184 LYS A O 1
ATOM 1501 N N . ILE A 1 185 ? 12.858 -31.760 29.691 1.00 48.81 185 ILE A N 1
ATOM 1502 C CA . ILE A 1 185 ? 11.957 -32.233 28.632 1.00 48.81 185 ILE A CA 1
ATOM 1503 C C . ILE A 1 185 ? 12.764 -33.186 27.740 1.00 48.81 185 ILE A C 1
ATOM 1505 O O . ILE A 1 185 ? 13.853 -32.839 27.278 1.00 48.81 185 ILE A O 1
ATOM 1509 N N . LYS A 1 186 ? 12.264 -34.415 27.567 1.00 44.03 186 LYS A N 1
ATOM 1510 C CA . LYS A 1 186 ? 12.856 -35.444 26.701 1.00 44.03 186 LYS A CA 1
ATOM 1511 C C . LYS A 1 186 ? 12.675 -35.065 25.227 1.00 44.03 186 LYS A C 1
ATOM 1513 O O . LYS A 1 186 ? 11.605 -34.624 24.826 1.00 44.03 186 LYS A O 1
ATOM 1518 N N . LYS A 1 187 ? 13.743 -35.264 24.451 1.00 51.06 187 LYS A N 1
ATOM 1519 C CA . LYS A 1 187 ? 13.765 -35.244 22.986 1.00 51.06 187 LYS A CA 1
ATOM 1520 C C . LYS A 1 187 ? 13.339 -36.623 22.468 1.00 51.06 187 LYS A C 1
ATOM 1522 O O . LYS A 1 187 ? 14.094 -37.567 22.657 1.00 51.06 187 LYS A O 1
ATOM 1527 N N . GLU A 1 188 ? 12.194 -36.700 21.805 1.00 42.62 188 GLU A N 1
ATOM 1528 C CA . GLU A 1 188 ? 11.778 -37.782 20.893 1.00 42.62 188 GLU A CA 1
ATOM 1529 C C . GLU A 1 188 ? 10.864 -37.109 19.857 1.00 42.62 188 GLU A C 1
ATOM 1531 O O . GLU A 1 188 ? 9.890 -36.456 20.213 1.00 42.62 188 GLU A O 1
ATOM 1536 N N . GLU A 1 189 ? 11.389 -36.836 18.667 1.00 40.22 189 GLU A N 1
ATOM 1537 C CA . GLU A 1 189 ? 11.300 -37.670 17.460 1.00 40.22 189 GLU A CA 1
ATOM 1538 C C . GLU A 1 189 ? 10.080 -37.279 16.609 1.00 40.22 189 GLU A C 1
ATOM 1540 O O . GLU A 1 189 ? 8.988 -37.811 16.745 1.00 40.22 189 GLU A O 1
ATOM 1545 N N . ILE A 1 190 ? 10.302 -36.334 15.689 1.00 43.84 190 ILE A N 1
ATOM 1546 C CA . ILE A 1 190 ? 9.492 -36.196 14.477 1.00 43.84 190 ILE A CA 1
ATOM 1547 C C . ILE A 1 190 ? 10.463 -36.265 13.299 1.00 43.84 190 ILE A C 1
ATOM 1549 O O . ILE A 1 190 ? 11.237 -35.344 13.035 1.00 43.84 190 ILE A O 1
ATOM 1553 N N . LYS A 1 191 ? 10.456 -37.422 12.635 1.00 45.66 191 LYS A N 1
ATOM 1554 C CA . LYS A 1 191 ? 11.070 -37.684 11.331 1.00 45.66 191 LYS A CA 1
ATOM 1555 C C . LYS A 1 191 ? 9.977 -37.643 10.259 1.00 45.66 191 LYS A C 1
ATOM 1557 O O . LYS A 1 191 ? 8.965 -38.303 10.449 1.00 45.66 191 LYS A O 1
ATOM 1562 N N . ARG A 1 192 ? 10.334 -37.047 9.105 1.00 47.41 192 ARG A N 1
ATOM 1563 C CA . ARG A 1 192 ? 9.780 -37.224 7.734 1.00 47.41 192 ARG A CA 1
ATOM 1564 C C . ARG A 1 192 ? 8.357 -36.667 7.544 1.00 47.41 192 ARG A C 1
ATOM 1566 O O . ARG A 1 192 ? 7.482 -36.931 8.340 1.00 47.41 192 ARG A O 1
ATOM 1573 N N . GLU A 1 193 ? 8.088 -35.828 6.549 1.00 46.22 193 GLU A N 1
ATOM 1574 C CA . GLU A 1 193 ? 8.343 -36.014 5.116 1.00 46.22 193 GLU A CA 1
ATOM 1575 C C . GLU A 1 193 ? 9.031 -34.810 4.449 1.00 46.22 193 GLU A C 1
ATOM 1577 O O . GLU A 1 193 ? 8.596 -33.669 4.566 1.00 46.22 193 GLU A O 1
ATOM 1582 N N . LEU A 1 194 ? 10.095 -35.095 3.689 1.00 37.84 194 LEU A N 1
ATOM 1583 C CA . LEU A 1 194 ? 10.592 -34.220 2.628 1.00 37.84 194 LEU A CA 1
ATOM 1584 C C . LEU A 1 194 ? 9.660 -34.389 1.420 1.00 37.84 194 LEU A C 1
ATOM 1586 O O . LEU A 1 194 ? 9.808 -35.345 0.655 1.00 37.84 194 LEU A O 1
ATOM 1590 N N . VAL A 1 195 ? 8.733 -33.458 1.217 1.00 41.78 195 VAL A N 1
ATOM 1591 C CA . VAL A 1 195 ? 8.128 -33.266 -0.103 1.00 41.78 195 VAL A CA 1
ATOM 1592 C C . VAL A 1 195 ? 9.177 -32.554 -0.954 1.00 41.78 195 VAL A C 1
ATOM 1594 O O . VAL A 1 195 ? 9.599 -31.444 -0.635 1.00 41.78 195 VAL A O 1
ATOM 1597 N N . LYS A 1 196 ? 9.656 -33.215 -2.013 1.00 43.91 196 LYS A N 1
ATOM 1598 C CA . LYS A 1 196 ? 10.467 -32.568 -3.049 1.00 43.91 196 LYS A CA 1
ATOM 1599 C C . LYS A 1 196 ? 9.579 -31.544 -3.751 1.00 43.91 196 LYS A C 1
ATOM 1601 O O . LYS A 1 196 ? 8.856 -31.897 -4.679 1.00 43.91 196 LYS A O 1
ATOM 1606 N N . GLU A 1 197 ? 9.612 -30.295 -3.302 1.00 37.94 197 GLU A N 1
ATOM 1607 C CA . GLU A 1 197 ? 9.092 -29.188 -4.094 1.00 37.94 197 GLU A CA 1
ATOM 1608 C C . GLU A 1 197 ? 9.855 -29.176 -5.423 1.00 37.94 197 GLU A C 1
ATOM 1610 O O . GLU A 1 197 ? 11.077 -29.018 -5.467 1.00 37.94 197 GLU A O 1
ATOM 1615 N N . THR A 1 198 ? 9.136 -29.407 -6.522 1.00 38.69 198 THR A N 1
ATOM 1616 C CA . THR A 1 198 ? 9.612 -29.080 -7.867 1.00 38.69 198 THR A CA 1
ATOM 1617 C C . THR A 1 198 ? 10.137 -27.648 -7.838 1.00 38.69 198 THR A C 1
ATOM 1619 O O . THR A 1 198 ? 9.412 -26.779 -7.344 1.00 38.69 198 THR A O 1
ATOM 1622 N N . PRO A 1 199 ? 11.363 -27.375 -8.322 1.00 39.59 199 PRO A N 1
ATOM 1623 C CA . PRO A 1 199 ? 11.915 -26.033 -8.268 1.00 39.59 199 PRO A CA 1
ATOM 1624 C C . PRO A 1 199 ? 10.960 -25.092 -9.001 1.00 39.59 199 PRO A C 1
ATOM 1626 O O . PRO A 1 199 ? 10.796 -25.184 -10.218 1.00 39.59 199 PRO A O 1
ATOM 1629 N N . LYS A 1 200 ? 10.295 -24.212 -8.245 1.00 50.72 200 LYS A N 1
ATOM 1630 C CA . LYS A 1 200 ? 9.543 -23.094 -8.806 1.00 50.72 200 LYS A CA 1
ATOM 1631 C C . LYS A 1 200 ? 10.560 -22.260 -9.576 1.00 50.72 200 LYS A C 1
ATOM 1633 O O . LYS A 1 200 ? 11.420 -21.623 -8.967 1.00 50.72 200 LYS A O 1
ATOM 1638 N N . ILE A 1 201 ? 10.517 -22.340 -10.906 1.00 52.00 201 ILE A N 1
ATOM 1639 C CA . ILE A 1 201 ? 11.301 -21.479 -11.790 1.00 52.00 201 ILE A CA 1
ATOM 1640 C C . ILE A 1 201 ? 10.931 -20.053 -11.391 1.00 52.00 201 ILE A C 1
ATOM 1642 O O . ILE A 1 201 ? 9.785 -19.646 -11.563 1.00 52.00 201 ILE A O 1
ATOM 1646 N N . LYS A 1 202 ? 11.871 -19.336 -10.766 1.00 55.59 202 LYS A N 1
ATOM 1647 C CA . LYS A 1 202 ? 11.659 -17.943 -10.375 1.00 55.59 202 LYS A CA 1
ATOM 1648 C C . LYS A 1 202 ? 11.375 -17.155 -11.646 1.00 55.59 202 LYS A C 1
ATOM 1650 O O . LYS A 1 202 ? 12.203 -17.123 -12.555 1.00 55.59 202 LYS A O 1
ATOM 1655 N N . GLU A 1 203 ? 10.193 -16.566 -11.710 1.00 63.31 203 GLU A N 1
ATOM 1656 C CA . GLU A 1 203 ? 9.769 -15.747 -12.830 1.00 63.31 203 GLU A CA 1
ATOM 1657 C C . GLU A 1 203 ? 10.652 -14.493 -12.885 1.00 63.31 203 GLU A C 1
ATOM 1659 O O . GLU A 1 203 ? 10.636 -13.656 -11.987 1.00 63.31 203 GLU A O 1
ATOM 1664 N N . LYS A 1 204 ? 11.525 -14.413 -13.896 1.00 78.75 204 LYS A N 1
ATOM 1665 C CA . LYS A 1 204 ? 12.412 -13.261 -14.093 1.00 78.75 204 LYS A CA 1
ATOM 1666 C C . LYS A 1 204 ? 11.647 -12.153 -14.823 1.00 78.75 204 LYS A C 1
ATOM 1668 O O . LYS A 1 204 ? 11.005 -12.414 -15.844 1.00 78.75 204 LYS A O 1
ATOM 1673 N N . THR A 1 205 ? 11.745 -10.925 -14.320 1.00 85.56 205 THR A N 1
ATOM 1674 C CA . THR A 1 205 ? 11.153 -9.719 -14.923 1.00 85.56 205 THR A CA 1
ATOM 1675 C C . THR A 1 205 ? 11.732 -9.444 -16.315 1.00 85.56 205 THR A C 1
ATOM 1677 O O . THR A 1 205 ? 12.915 -9.679 -16.564 1.00 85.56 205 THR A O 1
ATOM 1680 N N . LEU A 1 206 ? 10.908 -8.936 -17.234 1.00 87.81 206 LEU A N 1
ATOM 1681 C CA . LEU A 1 206 ? 11.328 -8.584 -18.590 1.00 87.81 206 LEU A CA 1
ATOM 1682 C C . LEU A 1 206 ? 12.137 -7.272 -18.601 1.00 87.81 206 LEU A C 1
ATOM 1684 O O . LEU A 1 206 ? 11.631 -6.225 -18.206 1.00 87.81 206 LEU A O 1
ATOM 1688 N N . ASN A 1 207 ? 13.366 -7.289 -19.128 1.00 89.75 207 ASN A N 1
ATOM 1689 C CA . ASN A 1 2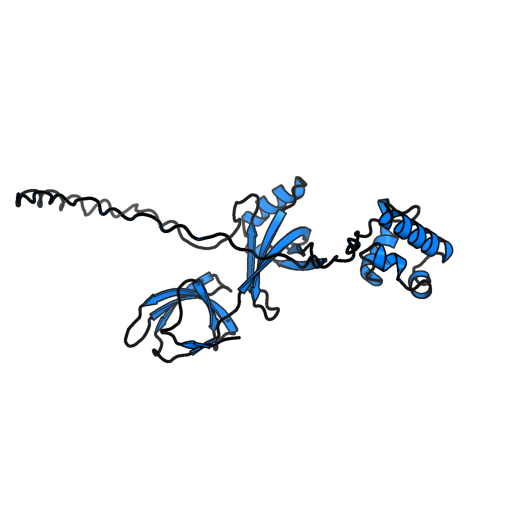07 ? 14.206 -6.092 -19.273 1.00 89.75 207 ASN A CA 1
ATOM 1690 C C . ASN A 1 207 ? 14.672 -5.901 -20.720 1.00 89.75 207 ASN A C 1
ATOM 1692 O O . ASN A 1 207 ? 15.469 -6.681 -21.232 1.00 89.75 207 ASN A O 1
ATOM 1696 N N . TYR A 1 208 ? 14.248 -4.816 -21.374 1.00 90.38 208 TYR A N 1
ATOM 1697 C CA . TYR A 1 208 ? 14.552 -4.576 -22.791 1.00 90.38 208 TYR A CA 1
ATOM 1698 C C . TYR A 1 208 ? 16.044 -4.496 -23.135 1.00 90.38 208 TYR A C 1
ATOM 1700 O O . TYR A 1 208 ? 16.414 -4.812 -24.265 1.00 90.38 208 TYR A O 1
ATOM 1708 N N . LYS A 1 209 ? 16.910 -4.106 -22.187 1.00 91.94 209 LYS A N 1
ATOM 1709 C CA . LYS A 1 209 ? 18.364 -4.014 -22.422 1.00 91.94 209 LYS A CA 1
ATOM 1710 C C . LYS A 1 209 ? 19.001 -5.379 -22.682 1.00 91.94 209 LYS A C 1
ATOM 1712 O O . LYS A 1 209 ? 20.065 -5.446 -23.291 1.00 91.94 209 LYS A O 1
ATOM 1717 N N . GLU A 1 210 ? 18.346 -6.455 -22.255 1.00 90.50 210 GLU A N 1
ATOM 1718 C CA . GLU A 1 210 ? 18.808 -7.829 -22.457 1.00 90.50 210 GLU A CA 1
ATOM 1719 C C . GLU A 1 210 ? 18.424 -8.386 -23.838 1.00 90.50 210 GLU A C 1
ATOM 1721 O O . GLU A 1 210 ? 18.906 -9.450 -24.229 1.00 90.50 210 GLU A O 1
ATOM 1726 N N . PHE A 1 211 ? 17.602 -7.660 -24.608 1.00 92.50 211 PHE A N 1
ATOM 1727 C CA . PHE A 1 211 ? 17.066 -8.115 -25.887 1.00 92.50 211 PHE A CA 1
ATOM 1728 C C . PHE A 1 211 ? 17.626 -7.312 -27.056 1.00 92.50 211 PHE A C 1
ATOM 1730 O O . PHE A 1 211 ? 17.396 -6.108 -27.206 1.00 92.50 211 PHE A O 1
ATOM 1737 N N . LYS A 1 212 ? 18.302 -7.999 -27.977 1.00 89.75 212 LYS A N 1
ATOM 1738 C CA . LYS A 1 212 ? 18.798 -7.361 -29.201 1.00 89.75 212 LYS A CA 1
ATOM 1739 C C . LYS A 1 212 ? 17.630 -6.845 -30.047 1.00 89.75 212 LYS A C 1
ATOM 1741 O O . LYS A 1 212 ? 16.749 -7.602 -30.453 1.00 89.75 212 LYS A O 1
ATOM 1746 N N . GLY A 1 213 ? 17.649 -5.546 -30.345 1.00 87.19 213 GLY A N 1
ATOM 1747 C CA . GLY A 1 213 ? 16.669 -4.901 -31.221 1.00 87.19 213 GLY A CA 1
ATOM 1748 C C . GLY A 1 213 ? 15.302 -4.620 -30.586 1.00 87.19 213 GLY A C 1
ATOM 1749 O O . GLY A 1 213 ? 14.411 -4.172 -31.313 1.00 87.19 213 GLY A O 1
ATOM 1750 N N . LEU A 1 214 ? 15.135 -4.852 -29.278 1.00 92.38 214 LEU A N 1
ATOM 1751 C CA . LEU A 1 214 ? 13.971 -4.407 -28.512 1.00 92.38 214 LEU A CA 1
ATOM 1752 C C . LEU A 1 214 ? 14.226 -2.985 -27.988 1.00 92.38 214 LEU A C 1
ATOM 1754 O O . LEU A 1 214 ? 14.950 -2.780 -27.019 1.00 92.38 214 LEU A O 1
ATOM 1758 N N . GLY A 1 215 ? 13.672 -1.981 -28.669 1.00 91.19 215 GLY A N 1
ATOM 1759 C CA . GLY A 1 215 ? 13.801 -0.581 -28.255 1.00 91.19 215 GLY A CA 1
ATOM 1760 C C . GLY A 1 215 ? 12.843 -0.210 -27.121 1.00 91.19 215 GLY A C 1
ATOM 1761 O O . GLY A 1 215 ? 11.780 -0.812 -26.978 1.00 91.19 215 GLY A O 1
ATOM 1762 N N . GLU A 1 216 ? 13.167 0.844 -26.371 1.00 92.56 216 GLU A N 1
ATOM 1763 C CA . GLU A 1 216 ? 12.379 1.303 -25.216 1.00 92.56 216 GLU A CA 1
ATOM 1764 C C . GLU A 1 216 ? 10.909 1.605 -25.565 1.00 92.56 216 GLU A C 1
ATOM 1766 O O . GLU A 1 216 ? 10.002 1.235 -24.825 1.00 92.56 216 GLU A O 1
ATOM 1771 N N . LYS A 1 217 ? 10.648 2.225 -26.726 1.00 91.75 217 LYS A N 1
ATOM 1772 C CA . LYS A 1 217 ? 9.274 2.508 -27.183 1.00 91.75 217 LYS A CA 1
ATOM 1773 C C . LYS A 1 217 ? 8.458 1.230 -27.375 1.00 91.75 217 LYS A C 1
ATOM 1775 O O . LYS A 1 217 ? 7.310 1.169 -26.958 1.00 91.75 217 LYS A O 1
ATOM 1780 N N . THR A 1 218 ? 9.057 0.215 -27.993 1.00 92.12 218 THR A N 1
ATOM 1781 C CA . THR A 1 218 ? 8.417 -1.087 -28.198 1.00 92.12 218 THR A CA 1
ATOM 1782 C C . THR A 1 218 ? 8.218 -1.818 -26.879 1.00 92.12 218 THR A C 1
ATOM 1784 O O . THR A 1 218 ? 7.154 -2.380 -26.656 1.00 92.12 218 THR A O 1
ATOM 1787 N N . PHE A 1 219 ? 9.209 -1.773 -25.992 1.00 94.25 219 PHE A N 1
ATOM 1788 C CA . PHE A 1 219 ? 9.104 -2.359 -24.663 1.00 94.25 219 PHE A CA 1
ATOM 1789 C C . PHE A 1 219 ? 7.937 -1.769 -23.863 1.00 94.25 219 PHE A C 1
ATOM 1791 O O . PHE A 1 219 ? 7.137 -2.522 -23.319 1.00 94.25 219 PHE A O 1
ATOM 1798 N N . LYS A 1 220 ? 7.765 -0.440 -23.877 1.00 93.25 220 LYS A N 1
ATOM 1799 C CA . LYS A 1 220 ? 6.620 0.217 -23.224 1.00 93.25 220 LYS A CA 1
ATOM 1800 C C . LYS A 1 220 ? 5.274 -0.277 -23.761 1.00 93.25 220 LYS A C 1
ATOM 1802 O O . LYS A 1 220 ? 4.358 -0.457 -22.970 1.00 93.25 220 LYS A O 1
ATOM 1807 N N . ILE A 1 221 ? 5.165 -0.531 -25.068 1.00 94.00 221 ILE A N 1
ATOM 1808 C CA . ILE A 1 221 ? 3.951 -1.102 -25.678 1.00 94.00 221 ILE A CA 1
ATOM 1809 C C . ILE A 1 221 ? 3.723 -2.536 -25.182 1.00 94.00 221 ILE A C 1
ATOM 1811 O O . ILE A 1 221 ? 2.612 -2.866 -24.782 1.00 94.00 221 ILE A O 1
ATOM 1815 N N . LEU A 1 222 ? 4.765 -3.378 -25.160 1.00 93.38 222 LEU A N 1
ATOM 1816 C CA . LEU A 1 222 ? 4.661 -4.763 -24.677 1.00 93.38 222 LEU A CA 1
ATOM 1817 C C . LEU A 1 222 ? 4.177 -4.828 -23.220 1.00 93.38 222 LEU A C 1
ATOM 1819 O O . LEU A 1 222 ? 3.289 -5.618 -22.908 1.00 93.38 222 LEU A O 1
ATOM 1823 N N . VAL A 1 223 ? 4.719 -3.972 -22.354 1.00 92.06 223 VAL A N 1
ATOM 1824 C CA . VAL A 1 223 ? 4.352 -3.914 -20.931 1.00 92.06 223 VAL A CA 1
ATOM 1825 C C . VAL A 1 223 ? 2.947 -3.338 -20.744 1.00 92.06 223 VAL A C 1
ATOM 1827 O O . VAL A 1 223 ? 2.112 -3.946 -20.083 1.00 92.06 223 VAL A O 1
ATOM 1830 N N . LYS A 1 224 ? 2.657 -2.176 -21.341 1.00 92.25 224 LYS A N 1
ATOM 1831 C CA . LYS A 1 224 ? 1.414 -1.439 -21.075 1.00 92.25 224 LYS A CA 1
ATOM 1832 C C . LYS A 1 224 ? 0.200 -2.034 -21.785 1.00 92.25 224 LYS A C 1
ATOM 1834 O O . LYS A 1 224 ? -0.836 -2.231 -21.157 1.00 92.25 224 LYS A O 1
ATOM 1839 N N . ASP A 1 225 ? 0.328 -2.306 -23.080 1.00 93.00 225 ASP A N 1
ATOM 1840 C CA . ASP A 1 225 ? -0.820 -2.646 -23.926 1.00 93.00 225 ASP A CA 1
ATOM 1841 C C . ASP A 1 225 ? -1.036 -4.164 -23.992 1.00 93.00 225 ASP A C 1
ATOM 1843 O O . ASP A 1 225 ? -2.173 -4.620 -24.091 1.00 93.00 225 ASP A O 1
ATOM 1847 N N . TYR A 1 226 ? 0.046 -4.947 -23.892 1.00 93.31 226 TYR A N 1
ATOM 1848 C CA . TYR A 1 226 ? 0.014 -6.414 -23.987 1.00 93.31 226 TYR A CA 1
ATOM 1849 C C . TYR A 1 226 ? 0.281 -7.122 -22.651 1.00 93.31 226 TYR A C 1
ATOM 1851 O O . TYR A 1 226 ? 0.255 -8.349 -22.607 1.00 93.31 226 TYR A O 1
ATOM 1859 N N . LYS A 1 227 ? 0.501 -6.372 -21.560 1.00 92.31 227 LYS A N 1
ATOM 1860 C CA . LYS A 1 227 ? 0.717 -6.893 -20.196 1.00 92.31 227 LYS A CA 1
ATOM 1861 C C . LYS A 1 227 ? 1.857 -7.913 -20.079 1.00 92.31 227 LYS A C 1
ATOM 1863 O O . LYS A 1 227 ? 1.786 -8.826 -19.264 1.00 92.31 227 LYS A O 1
ATOM 1868 N N . ILE A 1 228 ? 2.906 -7.762 -20.884 1.00 94.44 228 ILE A N 1
ATOM 1869 C CA . ILE A 1 228 ? 4.070 -8.654 -20.858 1.00 94.44 228 ILE A CA 1
ATOM 1870 C C . ILE A 1 228 ? 5.090 -8.115 -19.854 1.00 94.44 228 ILE A C 1
ATOM 1872 O O . ILE A 1 228 ? 5.883 -7.233 -20.192 1.00 94.44 228 ILE A O 1
ATOM 1876 N N . ASN A 1 229 ? 5.077 -8.652 -18.633 1.00 88.31 229 ASN A N 1
ATOM 1877 C CA . ASN A 1 229 ? 5.904 -8.180 -17.517 1.00 88.31 229 ASN A CA 1
ATOM 1878 C C . ASN A 1 229 ? 7.075 -9.119 -17.197 1.00 88.31 229 ASN A C 1
ATOM 1880 O O . ASN A 1 229 ? 8.079 -8.685 -16.624 1.00 88.31 229 ASN A O 1
ATOM 1884 N N . SER A 1 230 ? 6.987 -10.388 -17.595 1.00 93.00 230 SER A N 1
ATOM 1885 C CA . SER A 1 230 ? 8.020 -11.391 -17.344 1.00 93.00 230 SER A CA 1
ATOM 1886 C C . SER A 1 230 ? 8.603 -12.008 -18.618 1.00 93.00 230 SER A C 1
ATOM 1888 O O . SER A 1 230 ? 8.064 -11.899 -19.725 1.00 93.00 230 SER A O 1
ATOM 1890 N N . LEU A 1 231 ? 9.748 -12.685 -18.468 1.00 92.50 231 LEU A N 1
ATOM 1891 C CA . LEU A 1 231 ? 10.307 -13.519 -19.535 1.00 92.50 231 LEU A CA 1
ATOM 1892 C C . LEU A 1 231 ? 9.331 -14.634 -19.947 1.00 92.50 231 LEU A C 1
ATOM 1894 O O . LEU A 1 231 ? 9.279 -14.984 -21.126 1.00 92.50 231 LEU A O 1
ATOM 1898 N N . LEU A 1 232 ? 8.560 -15.174 -18.995 1.00 91.56 232 LEU A N 1
ATOM 1899 C CA . LEU A 1 232 ? 7.562 -16.216 -19.247 1.00 91.56 232 LEU A CA 1
ATOM 1900 C C . LEU A 1 232 ? 6.363 -15.664 -20.021 1.00 91.56 232 LEU A C 1
ATOM 1902 O O . LEU A 1 232 ? 5.955 -16.291 -21.002 1.00 91.56 232 LEU A O 1
ATOM 1906 N N . ASP A 1 233 ? 5.873 -14.474 -19.667 1.00 93.25 233 ASP A N 1
ATOM 1907 C CA . ASP A 1 233 ? 4.816 -13.781 -20.411 1.00 93.25 233 ASP A CA 1
ATOM 1908 C C . ASP A 1 233 ? 5.216 -13.617 -21.875 1.00 93.25 233 ASP A C 1
ATOM 1910 O O . ASP A 1 233 ? 4.455 -13.948 -22.783 1.00 93.25 233 ASP A O 1
ATOM 1914 N N . LEU A 1 234 ? 6.452 -13.170 -22.123 1.00 94.25 234 LEU A N 1
ATOM 1915 C CA . LEU A 1 234 ? 6.933 -12.938 -23.481 1.00 94.25 234 LEU A CA 1
ATOM 1916 C C . LEU A 1 234 ? 7.011 -14.243 -24.281 1.00 94.25 234 LEU A C 1
ATOM 1918 O O . LEU A 1 234 ? 6.668 -14.261 -25.463 1.00 94.25 234 LEU A O 1
ATOM 1922 N N . ILE A 1 235 ? 7.452 -15.336 -23.654 1.00 94.50 235 ILE A N 1
ATOM 1923 C CA . ILE A 1 235 ? 7.519 -16.662 -24.284 1.00 94.50 235 ILE A CA 1
ATOM 1924 C C . ILE A 1 235 ? 6.116 -17.152 -24.661 1.00 94.50 235 ILE A C 1
ATOM 1926 O O . ILE A 1 235 ? 5.929 -17.664 -25.774 1.00 94.50 235 ILE A O 1
ATOM 1930 N N . ASN A 1 236 ? 5.146 -16.959 -23.768 1.00 93.75 236 ASN A N 1
ATOM 1931 C CA . ASN A 1 236 ? 3.790 -17.488 -23.893 1.00 93.75 236 ASN A CA 1
ATOM 1932 C C . ASN A 1 236 ? 2.836 -16.586 -24.697 1.00 93.75 236 ASN A C 1
ATOM 1934 O O . ASN A 1 236 ? 1.824 -17.081 -25.182 1.00 93.75 236 ASN A O 1
ATOM 1938 N N . ALA A 1 237 ? 3.161 -15.306 -24.899 1.00 94.12 237 ALA A N 1
ATOM 1939 C CA . ALA A 1 237 ? 2.315 -14.344 -25.613 1.00 94.12 237 ALA A CA 1
ATOM 1940 C C . ALA A 1 237 ? 1.966 -14.779 -27.049 1.00 94.12 237 ALA A C 1
ATOM 1942 O O . ALA A 1 237 ? 2.822 -15.303 -27.765 1.00 94.12 237 ALA A O 1
ATOM 1943 N N . ASP A 1 238 ? 0.746 -14.521 -27.525 1.00 93.62 238 ASP A N 1
ATOM 1944 C CA . ASP A 1 238 ? 0.363 -14.866 -28.899 1.00 93.62 238 ASP A CA 1
ATOM 1945 C C . ASP A 1 238 ? 1.144 -14.014 -29.919 1.00 93.62 238 ASP A C 1
ATOM 1947 O O . ASP A 1 238 ? 1.138 -12.781 -29.909 1.00 93.62 238 ASP A O 1
ATOM 1951 N N . ILE A 1 239 ? 1.828 -14.693 -30.841 1.00 93.38 239 ILE A N 1
ATOM 1952 C CA . ILE A 1 239 ? 2.618 -14.064 -31.903 1.00 93.38 239 ILE A CA 1
ATOM 1953 C C . ILE A 1 239 ? 1.730 -13.209 -32.817 1.00 93.38 239 ILE A C 1
ATOM 1955 O O . ILE A 1 239 ? 2.164 -12.141 -33.258 1.00 93.38 239 ILE A O 1
ATOM 1959 N N . ASN A 1 240 ? 0.497 -13.640 -33.090 1.00 92.50 240 ASN A N 1
ATOM 1960 C CA . ASN A 1 240 ? -0.426 -12.919 -33.965 1.00 92.50 240 ASN A CA 1
ATOM 1961 C C . ASN A 1 240 ? -0.913 -11.613 -33.334 1.00 92.50 240 ASN A C 1
ATOM 1963 O O . ASN A 1 240 ? -1.164 -10.641 -34.049 1.00 92.50 240 ASN A O 1
ATOM 1967 N N . GLU A 1 241 ? -1.011 -11.567 -32.006 1.00 93.50 241 GLU A N 1
ATOM 1968 C CA . GLU A 1 241 ? -1.321 -10.339 -31.280 1.00 93.50 241 GLU A CA 1
ATOM 1969 C C . GLU A 1 241 ? -0.132 -9.382 -31.299 1.00 93.50 241 GLU A C 1
ATOM 1971 O O . GLU A 1 241 ? -0.285 -8.227 -31.691 1.00 93.50 241 GLU A O 1
ATOM 1976 N N . LEU A 1 242 ? 1.073 -9.872 -31.004 1.00 92.38 242 LEU A N 1
ATOM 1977 C CA . LEU A 1 242 ? 2.283 -9.044 -31.000 1.00 92.38 242 LEU A CA 1
ATOM 1978 C C . LEU A 1 242 ? 2.661 -8.499 -32.381 1.00 92.38 242 LEU A C 1
ATOM 1980 O O . LEU A 1 242 ? 3.244 -7.418 -32.489 1.00 92.38 242 LEU A O 1
ATOM 1984 N N . LYS A 1 243 ? 2.289 -9.199 -33.454 1.00 91.94 243 LYS A N 1
ATOM 1985 C CA . LYS A 1 243 ? 2.482 -8.746 -34.839 1.00 91.94 243 LYS A CA 1
ATOM 1986 C C . LYS A 1 243 ? 1.646 -7.508 -35.188 1.00 91.94 243 LYS A C 1
ATOM 1988 O O . LYS A 1 243 ? 1.967 -6.827 -36.161 1.00 91.94 243 LYS A O 1
ATOM 1993 N N . LYS A 1 244 ? 0.612 -7.179 -34.399 1.00 92.75 244 LYS A N 1
ATOM 1994 C CA . LYS A 1 244 ? -0.174 -5.940 -34.554 1.00 92.75 244 LYS A CA 1
ATOM 1995 C C . LYS A 1 244 ? 0.610 -4.695 -34.129 1.00 92.75 244 LYS A C 1
ATOM 1997 O O . LYS A 1 244 ? 0.224 -3.586 -34.494 1.00 92.75 244 LYS A O 1
ATOM 2002 N N . ILE A 1 245 ? 1.713 -4.848 -33.388 1.00 90.44 245 ILE A N 1
ATOM 2003 C CA . ILE A 1 245 ? 2.555 -3.718 -32.991 1.00 90.44 245 ILE A CA 1
ATOM 2004 C C . ILE A 1 245 ? 3.254 -3.137 -34.236 1.00 90.44 245 ILE A C 1
ATOM 2006 O O . ILE A 1 245 ? 3.930 -3.869 -34.970 1.00 90.44 245 ILE A O 1
ATOM 2010 N N . PRO A 1 246 ? 3.155 -1.815 -34.481 1.00 85.81 246 PRO A N 1
ATOM 2011 C CA . PRO A 1 246 ? 3.721 -1.201 -35.674 1.00 85.81 246 PRO A CA 1
ATOM 2012 C C . PRO A 1 246 ? 5.222 -1.467 -35.824 1.00 85.81 246 PRO A C 1
ATOM 2014 O O . PRO A 1 246 ? 5.998 -1.286 -34.885 1.00 85.81 246 PRO A O 1
ATOM 2017 N N . LYS A 1 247 ? 5.647 -1.806 -37.049 1.00 86.50 247 LYS A N 1
ATOM 2018 C CA . LYS A 1 247 ? 7.064 -1.989 -37.431 1.00 86.50 247 LYS A CA 1
ATOM 2019 C C . LYS A 1 247 ? 7.781 -3.150 -36.716 1.00 86.50 247 LYS A C 1
ATOM 2021 O O . LYS A 1 247 ? 9.015 -3.169 -36.672 1.00 86.50 247 LYS A O 1
ATOM 2026 N N . ILE A 1 248 ? 7.041 -4.135 -36.201 1.00 90.06 248 ILE A N 1
ATOM 2027 C CA . ILE A 1 248 ? 7.595 -5.377 -35.647 1.00 90.06 248 ILE A CA 1
ATOM 2028 C C . ILE A 1 248 ? 7.273 -6.541 -36.578 1.00 90.06 248 ILE A C 1
ATOM 2030 O O . ILE A 1 248 ? 6.132 -6.747 -36.974 1.00 90.06 248 ILE A O 1
ATOM 2034 N N . SER A 1 249 ? 8.299 -7.309 -36.937 1.00 93.88 249 SER A N 1
ATOM 2035 C CA . SER A 1 249 ? 8.129 -8.535 -37.709 1.00 93.88 249 SER A CA 1
ATOM 2036 C C . SER A 1 249 ? 8.004 -9.748 -36.791 1.00 93.88 249 SER A C 1
ATOM 2038 O O . SER A 1 249 ? 8.573 -9.794 -35.702 1.00 93.88 249 SER A O 1
ATOM 2040 N N . GLU A 1 250 ? 7.325 -10.780 -37.279 1.00 94.31 250 GLU A N 1
ATOM 2041 C CA . GLU A 1 250 ? 7.201 -12.078 -36.609 1.00 94.31 250 GLU A CA 1
ATOM 2042 C C . GLU A 1 250 ? 8.562 -12.705 -36.275 1.00 94.31 250 GLU A C 1
ATOM 2044 O O . GLU A 1 250 ? 8.770 -13.227 -35.181 1.00 94.31 250 GLU A O 1
ATOM 2049 N N . LYS A 1 251 ? 9.534 -12.552 -37.183 1.00 94.88 251 LYS A N 1
ATOM 2050 C CA . LYS A 1 251 ? 10.920 -12.969 -36.954 1.00 94.88 251 LYS A CA 1
ATOM 2051 C C . LYS A 1 251 ? 11.512 -12.321 -35.695 1.00 94.88 251 LYS A C 1
ATOM 2053 O O . LYS A 1 251 ? 12.084 -13.029 -34.877 1.00 94.88 251 LYS A O 1
ATOM 2058 N N . LYS A 1 252 ? 11.322 -11.008 -35.502 1.00 94.94 252 LYS A N 1
ATOM 2059 C CA . LYS A 1 252 ? 11.815 -10.306 -34.303 1.00 94.94 252 LYS A CA 1
ATOM 2060 C C . LYS A 1 252 ? 11.154 -10.810 -33.021 1.00 94.94 252 LYS A C 1
ATOM 2062 O O . LYS A 1 252 ? 11.844 -10.983 -32.024 1.00 94.94 252 LYS A O 1
ATOM 2067 N N . ILE A 1 253 ? 9.847 -11.069 -33.051 1.00 95.56 253 ILE A N 1
ATOM 2068 C CA . ILE A 1 253 ? 9.113 -11.596 -31.890 1.00 95.56 253 ILE A CA 1
ATOM 2069 C C . ILE A 1 253 ? 9.677 -12.966 -31.495 1.00 95.56 253 ILE A C 1
ATOM 2071 O O . ILE A 1 253 ? 9.985 -13.193 -30.327 1.00 95.56 253 ILE A O 1
ATOM 2075 N N . ASN A 1 254 ? 9.899 -13.851 -32.469 1.00 96.12 254 ASN A N 1
ATOM 2076 C CA . ASN A 1 254 ? 10.505 -15.162 -32.229 1.00 96.12 254 ASN A CA 1
ATOM 2077 C C . ASN A 1 254 ? 11.950 -15.065 -31.716 1.00 96.12 254 ASN A C 1
ATOM 2079 O O . ASN A 1 254 ? 12.329 -15.805 -30.805 1.00 96.12 254 ASN A O 1
ATOM 2083 N N . ASP A 1 255 ? 12.743 -14.128 -32.241 1.00 96.56 255 ASP A N 1
ATOM 2084 C CA . ASP A 1 255 ? 14.097 -13.867 -31.746 1.00 96.56 255 ASP A CA 1
ATOM 2085 C C . ASP A 1 255 ? 14.083 -13.428 -30.274 1.00 96.56 255 ASP A C 1
ATOM 2087 O O . ASP A 1 255 ? 14.941 -13.859 -29.497 1.00 96.56 255 ASP A O 1
ATOM 2091 N N . TRP A 1 256 ? 13.103 -12.615 -29.865 1.00 96.69 256 TRP A N 1
ATOM 2092 C CA . TRP A 1 256 ? 12.928 -12.228 -28.465 1.00 96.69 256 TRP A CA 1
ATOM 2093 C C . TRP A 1 256 ? 12.470 -13.401 -27.600 1.00 96.69 256 TRP A C 1
ATOM 2095 O O . TRP A 1 256 ? 13.093 -13.661 -26.574 1.00 96.69 256 TRP A O 1
ATOM 2105 N N . LYS A 1 257 ? 11.478 -14.187 -28.030 1.00 95.88 257 LYS A N 1
ATOM 2106 C CA . LYS A 1 257 ? 11.050 -15.397 -27.302 1.00 95.88 257 LYS A CA 1
ATOM 2107 C C . LYS A 1 257 ? 12.203 -16.374 -27.064 1.00 95.88 257 LYS A C 1
ATOM 2109 O O . LYS A 1 257 ? 12.349 -16.916 -25.972 1.00 95.88 257 LYS A O 1
ATOM 2114 N N . ASN A 1 258 ? 13.060 -16.570 -28.064 1.00 95.38 258 ASN A N 1
ATOM 2115 C CA . ASN A 1 258 ? 14.236 -17.431 -27.941 1.00 95.38 258 ASN A CA 1
ATOM 2116 C C . ASN A 1 258 ? 15.305 -16.846 -27.003 1.00 95.38 258 ASN A C 1
ATOM 2118 O O . ASN A 1 258 ? 15.955 -17.601 -26.280 1.00 95.38 258 ASN A O 1
ATOM 2122 N N . GLN A 1 259 ? 15.492 -15.522 -26.988 1.00 94.62 259 GLN A N 1
ATOM 2123 C CA . GLN A 1 259 ? 16.373 -14.854 -26.020 1.00 94.62 259 GLN A CA 1
ATOM 2124 C C . GLN A 1 259 ? 15.840 -14.992 -24.589 1.00 94.62 259 GLN A C 1
ATOM 2126 O O . GLN A 1 259 ? 16.612 -15.342 -23.700 1.00 94.62 259 GLN A O 1
ATOM 2131 N N . ALA A 1 260 ? 14.531 -14.830 -24.382 1.00 94.12 260 ALA A N 1
ATOM 2132 C CA . ALA A 1 260 ? 13.889 -15.027 -23.084 1.00 94.12 260 ALA A CA 1
ATOM 2133 C C . ALA A 1 260 ? 14.081 -16.459 -22.557 1.00 94.12 260 ALA A C 1
ATOM 2135 O O . ALA A 1 260 ? 14.488 -16.630 -21.411 1.00 94.12 260 ALA A O 1
ATOM 2136 N N . LYS A 1 261 ? 13.897 -17.489 -23.400 1.00 93.38 261 LYS A N 1
ATOM 2137 C CA . LYS A 1 261 ? 14.156 -18.895 -23.017 1.00 93.38 261 LYS A CA 1
ATOM 2138 C C . LYS A 1 261 ? 15.589 -19.100 -22.521 1.00 93.38 261 LYS A C 1
ATOM 2140 O O . LYS A 1 261 ? 15.796 -19.631 -21.436 1.00 93.38 261 LYS A O 1
ATOM 2145 N N . LYS A 1 262 ? 16.572 -18.580 -23.265 1.00 92.50 262 LYS A N 1
ATOM 2146 C CA . LYS A 1 262 ? 17.994 -18.655 -22.886 1.00 92.50 262 LYS A CA 1
ATOM 2147 C C . LYS A 1 262 ? 18.318 -17.902 -21.594 1.00 92.50 262 LYS A C 1
ATOM 2149 O O . LYS A 1 262 ? 19.264 -18.269 -20.908 1.00 92.50 262 LYS A O 1
ATOM 2154 N N . LEU A 1 263 ? 17.589 -16.830 -21.284 1.00 90.12 263 LEU A N 1
ATOM 2155 C CA . LEU A 1 263 ? 17.752 -16.073 -20.039 1.00 90.12 263 LEU A CA 1
ATOM 2156 C C . LEU A 1 263 ? 17.137 -16.796 -18.830 1.00 90.12 263 LEU A C 1
ATOM 2158 O O . LEU A 1 263 ? 17.617 -16.595 -17.718 1.00 90.12 263 LEU A O 1
ATOM 2162 N N . ILE A 1 264 ? 16.112 -17.632 -19.027 1.00 86.62 264 ILE A N 1
ATOM 2163 C CA . ILE A 1 264 ? 15.533 -18.481 -17.970 1.00 86.62 264 ILE A CA 1
ATOM 2164 C C . ILE A 1 264 ? 16.429 -19.692 -17.678 1.00 86.62 264 ILE A C 1
ATOM 2166 O O . ILE A 1 264 ? 16.570 -20.069 -16.520 1.00 86.62 264 ILE A O 1
ATOM 2170 N N . GLU A 1 265 ? 17.041 -20.283 -18.708 1.00 83.69 265 GLU A N 1
ATOM 2171 C CA . GLU A 1 265 ? 17.950 -21.436 -18.573 1.00 83.69 265 GLU A CA 1
ATOM 2172 C C . GLU A 1 265 ? 19.274 -21.103 -17.863 1.00 83.69 265 GLU A C 1
ATOM 2174 O O . GLU A 1 265 ? 19.912 -21.998 -17.311 1.00 83.69 265 GLU A O 1
ATOM 2179 N N . LYS A 1 266 ? 19.694 -19.833 -17.898 1.00 79.12 266 LYS A N 1
ATOM 2180 C CA . LYS A 1 266 ? 20.876 -19.315 -17.193 1.00 79.12 266 LYS A CA 1
ATOM 2181 C C . LYS A 1 266 ? 20.570 -18.940 -15.749 1.00 79.12 266 LYS A C 1
ATOM 2183 O O . LYS A 1 266 ? 21.452 -19.178 -14.903 1.00 79.12 266 LYS A O 1
#

Sequence (266 aa):
MEYKTAKELKPKEYIINPDSDNVFQIITIKLGNKPRIMYRDLKNSKISEIIVSSHKQFLLAEIEEFSYQMNYYSDNNLYIMDYNTYEEIIFDGSILGNDLKDLKSEFDSGKGIELKVQKIASNAVLTGYIVVKEQILDVQIPQKPKSPGKLKEKKKDRLEKVKEKSSESLEPMKREPSSIKPKKIKKEEIKRELVKETPKIKEKTLNYKEFKGLGEKTFKILVKDYKINSLLDLINADINELKKIPKISEKKINDWKNQAKKLIEK

Secondary structure (DSSP, 8-state):
--EEETTT--TT-EEE-TTT--EEEEEEEE-SSS-EEEEEETTT--EEEEE--TT-EEEEP-EEEEEEEEEEEETTEEEEE-TTT--EEEEEGGGGTTHHHHHHHHHHTT---EEEEEEETTTEEEEEEEEETTEES-----PPPP--TTSSSSSSSSSSSSSSS-----PPPP-PPP--PPPPPP-----------------PBP-GGGSTT--HHHHHHHHHTT---BHHHHHHS-HHHHTTSTT--HHHHHHHHHHHHHHHH-